Protein AF-A0A2P4XWZ7-F1 (afdb_monomer_lite)

Secondary structure (DSSP, 8-state):
----------TTT-HHHHHTB--GGGEEEEEEEEE-SSEEEEEEEETTTEEEEEEEE-GGG--HHHHHHHHHHHHHHTT---TTBPPEEEEE-SSGGG-EEEEE--TT-BHHHHHHSTTS-SS--HHHHHHHHHHHHHHHHHHTSSSPEE-S---TTSEEE-TT--EEE---TT-EE--TT---------TTS--TTGGGT-TT-HHHHHHHHHHHHTTTT--

pLDDT: mean 76.78, std 21.21, range [31.22, 97.94]

Radius of gyration: 18.47 Å; chains: 1; bounding box: 47×42×51 Å

Sequence (223 aa):
MKETDNSYVSVWEDPQLIALRLNANEIEDVRKIGGGAFADVWLVKYRGTQLFASKRLRKMQETQQNTHRFVEEIKMASKFDHPNIVMLVGAAWTIESELQALSEYMVGGDLREFLIYPHTPRTWTDRKLQIATDVIEALVYLHSFNPSVVHRDLKSRNILLSKEMQAKMTDFGVSRIMSEENTMTQGVGTSRWEAPEVLAGKEDYNQAADIFSFGVVRSIRSR

Structure (mmCIF, N/CA/C/O backbone):
data_AF-A0A2P4XWZ7-F1
#
_entry.id   AF-A0A2P4XWZ7-F1
#
loop_
_atom_site.group_PDB
_atom_site.id
_atom_site.type_symbol
_atom_site.label_atom_id
_atom_site.label_alt_id
_atom_site.label_comp_id
_atom_site.label_asym_id
_atom_site.label_entity_id
_atom_site.label_seq_id
_atom_site.pdbx_PDB_ins_code
_atom_site.Cartn_x
_atom_site.Cartn_y
_atom_site.Cartn_z
_atom_site.occupancy
_atom_site.B_iso_or_equiv
_atom_site.auth_seq_id
_atom_site.auth_comp_id
_atom_site.auth_asym_id
_atom_site.auth_atom_id
_atom_site.pdbx_PDB_model_num
ATOM 1 N N . MET A 1 1 ? 11.478 26.627 26.621 1.00 34.38 1 MET A N 1
ATOM 2 C CA . MET A 1 1 ? 11.105 25.208 26.446 1.00 34.38 1 MET A CA 1
ATOM 3 C C . MET A 1 1 ? 9.881 25.211 25.555 1.00 34.38 1 MET A C 1
ATOM 5 O O . MET A 1 1 ? 8.887 25.783 25.968 1.00 34.38 1 MET A O 1
ATOM 9 N N . LYS A 1 2 ? 9.986 24.748 24.305 1.00 34.28 2 LYS A N 1
ATOM 10 C CA . LYS A 1 2 ? 8.811 24.618 23.434 1.00 34.28 2 LYS A CA 1
ATOM 11 C C . LYS A 1 2 ? 8.155 23.283 23.772 1.00 34.28 2 LYS A C 1
ATOM 13 O O . LYS A 1 2 ? 8.799 22.246 23.630 1.00 34.28 2 LYS A O 1
ATOM 18 N N . GLU A 1 3 ? 6.933 23.345 24.287 1.00 36.41 3 GLU A N 1
ATOM 19 C CA . GLU A 1 3 ? 6.037 22.200 24.403 1.00 36.41 3 GLU A CA 1
ATOM 20 C C . GLU A 1 3 ? 5.886 21.588 23.011 1.00 36.41 3 GLU A C 1
ATOM 22 O O . GLU A 1 3 ? 5.502 22.261 22.055 1.00 36.41 3 GLU A O 1
ATOM 27 N N . THR A 1 4 ? 6.279 20.326 22.879 1.00 39.38 4 THR A N 1
ATOM 28 C CA . THR A 1 4 ? 5.850 19.520 21.743 1.00 39.38 4 THR A CA 1
ATOM 29 C C . THR A 1 4 ? 4.437 19.083 22.086 1.00 39.38 4 THR A C 1
ATOM 31 O O . THR A 1 4 ? 4.238 18.275 22.991 1.00 39.38 4 THR A O 1
ATOM 34 N N . ASP A 1 5 ? 3.458 19.695 21.427 1.00 41.25 5 ASP A N 1
ATOM 35 C CA . ASP A 1 5 ? 2.068 19.253 21.442 1.00 41.25 5 ASP A CA 1
ATOM 36 C C . ASP A 1 5 ? 2.012 17.872 20.777 1.00 41.25 5 ASP A C 1
ATOM 38 O O . ASP A 1 5 ? 1.866 17.727 19.568 1.00 41.25 5 ASP A O 1
ATOM 42 N N . ASN A 1 6 ? 2.285 16.845 21.577 1.00 45.53 6 ASN A N 1
ATOM 43 C CA . ASN A 1 6 ? 2.187 15.446 21.200 1.00 45.53 6 ASN A CA 1
ATOM 44 C C . ASN A 1 6 ? 0.862 14.902 21.744 1.00 45.53 6 ASN A C 1
ATOM 46 O O . ASN A 1 6 ? 0.832 13.911 22.479 1.00 45.53 6 ASN A O 1
ATOM 50 N N . SER A 1 7 ? -0.232 15.606 21.447 1.00 52.94 7 SER A N 1
ATOM 51 C CA . SER A 1 7 ? -1.582 15.138 21.726 1.00 52.94 7 SER A CA 1
ATOM 52 C C . SER A 1 7 ? -1.902 13.996 20.762 1.00 52.94 7 SER A C 1
ATOM 54 O O . SER A 1 7 ? -2.292 14.179 19.613 1.00 52.94 7 SER A O 1
ATOM 56 N N . TYR A 1 8 ? -1.670 12.769 21.226 1.00 58.44 8 TYR A N 1
ATOM 57 C CA . TYR A 1 8 ? -2.172 11.578 20.554 1.00 58.44 8 TYR A CA 1
ATOM 58 C C . TYR A 1 8 ? -3.697 11.680 20.462 1.00 58.44 8 TYR A C 1
ATOM 60 O O . TYR A 1 8 ? -4.388 11.536 21.469 1.00 58.44 8 TYR A O 1
ATOM 68 N N . VAL A 1 9 ? -4.206 11.937 19.259 1.00 67.31 9 VAL A N 1
ATOM 69 C CA . VAL A 1 9 ? -5.634 11.829 18.963 1.00 67.31 9 VAL A CA 1
ATOM 70 C C . VAL A 1 9 ? -5.941 10.349 18.776 1.00 67.31 9 VAL A C 1
ATOM 72 O O . VAL A 1 9 ? -5.323 9.677 17.946 1.00 67.31 9 VAL A O 1
ATOM 75 N N . SER A 1 10 ? -6.864 9.830 19.583 1.00 80.38 10 SER A N 1
ATOM 76 C CA . SER A 1 10 ? -7.339 8.453 19.462 1.00 80.38 10 SER A CA 1
ATOM 77 C C . SER A 1 10 ? -7.918 8.211 18.065 1.00 80.38 10 SER A C 1
ATOM 79 O O . SER A 1 10 ? -8.545 9.094 17.478 1.00 80.38 10 SER A O 1
ATOM 81 N N . VAL A 1 11 ? -7.787 6.987 17.539 1.00 79.81 11 VAL A N 1
ATOM 82 C CA . VAL A 1 11 ? -8.390 6.604 16.242 1.00 79.81 11 VAL A CA 1
ATOM 83 C C . VAL A 1 11 ? -9.911 6.811 16.217 1.00 79.81 11 VAL A C 1
ATOM 85 O O . VAL A 1 11 ? -10.506 6.931 15.150 1.00 79.81 11 VAL A O 1
ATOM 88 N N . TRP A 1 12 ? -10.543 6.854 17.394 1.00 82.50 12 TRP A N 1
ATOM 89 C CA . TRP A 1 12 ? -11.975 7.083 17.579 1.00 82.50 12 TRP A CA 1
ATOM 90 C C . TRP A 1 12 ? -12.388 8.551 17.504 1.00 82.50 12 TRP A C 1
ATOM 92 O O . TRP A 1 12 ? -13.574 8.832 17.350 1.00 82.50 12 TRP A O 1
ATOM 102 N N . GLU A 1 13 ? -11.432 9.468 17.622 1.00 86.69 13 GLU A N 1
ATOM 103 C CA . GLU A 1 13 ? -11.661 10.913 17.665 1.00 86.69 13 GLU A CA 1
ATOM 104 C C . GLU A 1 13 ? -11.142 11.618 16.408 1.00 86.69 13 GLU A C 1
ATOM 106 O O . GLU A 1 13 ? -11.405 12.801 16.216 1.00 86.69 13 GLU A O 1
ATOM 111 N N . ASP A 1 14 ? -10.442 10.896 15.529 1.00 88.38 14 ASP A N 1
ATOM 112 C CA . ASP A 1 14 ? -9.865 11.440 14.307 1.00 88.38 14 ASP A CA 1
ATOM 113 C C . ASP A 1 14 ? -10.908 11.567 13.175 1.00 88.38 14 ASP A C 1
ATOM 115 O O . ASP A 1 14 ? -11.316 10.554 12.595 1.00 88.38 14 ASP A O 1
ATOM 119 N N . PRO A 1 15 ? -11.335 12.786 12.787 1.00 89.56 15 PRO A N 1
ATOM 120 C CA . PRO A 1 15 ? -12.418 12.952 11.819 1.00 89.56 15 PRO A CA 1
ATOM 121 C C . PRO A 1 15 ? -12.066 12.443 10.417 1.00 89.56 15 PRO A C 1
ATOM 123 O O . PRO A 1 15 ? -12.948 11.968 9.700 1.00 89.56 15 PRO A O 1
ATOM 126 N N . GLN A 1 16 ? -10.788 12.526 10.021 1.00 89.38 16 GLN A N 1
ATOM 127 C CA . GLN A 1 16 ? -10.340 12.056 8.707 1.00 89.38 16 GLN A CA 1
ATOM 128 C C . GLN A 1 16 ? -10.377 10.532 8.655 1.00 89.38 16 GLN A C 1
ATOM 130 O O . GLN A 1 16 ? -10.857 9.960 7.680 1.00 89.38 16 GLN A O 1
ATOM 135 N N . LEU A 1 17 ? -9.929 9.870 9.724 1.00 90.69 17 LEU A N 1
ATOM 136 C CA . LEU A 1 17 ? -9.963 8.415 9.800 1.00 90.69 17 LEU A CA 1
ATOM 137 C C . LEU A 1 17 ? -11.400 7.881 9.895 1.00 90.69 17 LEU A C 1
ATOM 139 O O . LEU A 1 17 ? -11.735 6.900 9.232 1.00 90.69 17 LEU A O 1
ATOM 143 N N . ILE A 1 18 ? -12.272 8.548 10.661 1.00 92.94 18 ILE A N 1
ATOM 144 C CA . ILE A 1 18 ? -13.697 8.196 10.770 1.00 92.94 18 ILE A CA 1
ATOM 145 C C . ILE A 1 18 ? -14.397 8.294 9.410 1.00 92.94 18 ILE A C 1
ATOM 147 O O . ILE A 1 18 ? -15.197 7.419 9.078 1.00 92.94 18 ILE A O 1
ATOM 151 N N . ALA A 1 19 ? -14.080 9.309 8.601 1.00 94.00 19 ALA A N 1
ATOM 152 C CA . ALA A 1 19 ? -14.641 9.459 7.257 1.00 94.00 19 ALA A CA 1
ATOM 153 C C . ALA A 1 19 ? -14.262 8.303 6.309 1.00 94.00 19 ALA A C 1
ATOM 155 O O . ALA A 1 19 ? -14.998 8.015 5.368 1.00 94.00 19 ALA A O 1
ATOM 156 N N . LEU A 1 20 ? -13.148 7.614 6.577 1.00 95.06 20 LEU A N 1
ATOM 157 C CA . LEU A 1 20 ? -12.657 6.464 5.810 1.00 95.06 20 LEU A CA 1
ATOM 158 C C . LEU A 1 20 ? -13.143 5.114 6.364 1.00 95.06 20 LEU A C 1
ATOM 160 O O . LEU A 1 20 ? -12.714 4.062 5.880 1.00 95.06 20 LEU A O 1
ATOM 164 N N . ARG A 1 21 ? -13.983 5.113 7.408 1.00 95.81 21 ARG A N 1
ATOM 165 C CA . ARG A 1 21 ? -14.295 3.907 8.177 1.00 95.81 21 ARG A CA 1
ATOM 166 C C . ARG A 1 21 ? -15.153 2.911 7.395 1.00 95.81 21 ARG A C 1
ATOM 168 O O . ARG A 1 21 ? -16.285 3.192 7.010 1.00 95.81 21 ARG A O 1
ATOM 175 N N . LEU A 1 22 ? -14.637 1.694 7.266 1.00 96.12 22 LEU A N 1
ATOM 176 C CA . LEU A 1 22 ? -15.328 0.519 6.746 1.00 96.12 22 LEU A CA 1
ATOM 177 C C . LEU A 1 22 ? -15.821 -0.371 7.894 1.00 96.12 22 LEU A C 1
ATOM 179 O O . LEU A 1 22 ? -15.318 -0.315 9.021 1.00 96.12 22 LEU A O 1
ATOM 183 N N . ASN A 1 23 ? -16.807 -1.223 7.608 1.00 95.00 23 ASN A N 1
ATOM 184 C CA . ASN A 1 23 ? -17.319 -2.165 8.597 1.00 95.00 23 ASN A CA 1
ATOM 185 C C . ASN A 1 23 ? -16.344 -3.340 8.763 1.00 95.00 23 ASN A C 1
ATOM 187 O O . ASN A 1 23 ? -16.243 -4.196 7.885 1.00 95.00 23 ASN A O 1
ATOM 191 N N . ALA A 1 24 ? -15.651 -3.396 9.903 1.00 94.25 24 ALA A N 1
ATOM 192 C CA . ALA A 1 24 ? -14.674 -4.443 10.200 1.00 94.25 24 ALA A CA 1
ATOM 193 C C . ALA A 1 24 ? -15.278 -5.860 10.177 1.00 94.25 24 ALA A C 1
ATOM 195 O O . ALA A 1 24 ? -14.598 -6.801 9.783 1.00 94.25 24 ALA A O 1
ATOM 196 N N . ASN A 1 25 ? -16.563 -6.004 10.523 1.00 93.94 25 ASN A N 1
ATOM 197 C CA . ASN A 1 25 ? -17.251 -7.300 10.541 1.00 93.94 25 ASN A CA 1
ATOM 198 C C . ASN A 1 25 ? -17.553 -7.848 9.137 1.00 93.94 25 ASN A C 1
ATOM 200 O O . ASN A 1 25 ? -17.902 -9.015 9.002 1.00 93.94 25 ASN A O 1
ATOM 204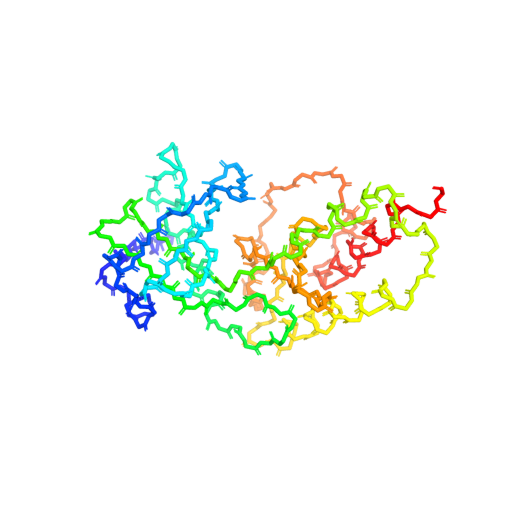 N N . GLU A 1 26 ? -17.449 -7.017 8.096 1.00 95.81 26 GLU A N 1
ATOM 205 C CA . GLU A 1 26 ? -17.640 -7.428 6.697 1.00 95.81 26 GLU A CA 1
ATOM 206 C C . GLU A 1 26 ? -16.317 -7.813 6.016 1.00 95.81 26 GLU A C 1
ATOM 208 O O . GLU A 1 26 ? -16.302 -8.025 4.801 1.00 95.81 26 GLU A O 1
ATOM 213 N N . ILE A 1 27 ? -15.211 -7.855 6.771 1.00 97.12 27 ILE A N 1
ATOM 214 C CA . ILE A 1 27 ? -13.871 -8.185 6.283 1.00 97.12 27 ILE A CA 1
ATOM 215 C C . ILE A 1 27 ? -13.521 -9.615 6.691 1.00 97.12 27 ILE A C 1
ATOM 217 O O . ILE A 1 27 ? -13.445 -9.942 7.872 1.00 97.12 27 ILE A O 1
ATOM 221 N N . GLU A 1 28 ? -13.238 -10.450 5.697 1.00 97.31 28 GLU A N 1
ATOM 222 C CA . GLU A 1 28 ? -12.841 -11.844 5.875 1.00 97.31 28 GLU A CA 1
ATOM 223 C C . GLU A 1 28 ? -11.406 -12.056 5.383 1.00 97.31 28 GLU A C 1
ATOM 225 O O . GLU A 1 28 ? -11.081 -11.768 4.227 1.00 97.31 28 GLU A O 1
ATOM 230 N N . ASP A 1 29 ? -10.535 -12.591 6.237 1.00 96.94 29 ASP A N 1
ATOM 231 C CA . ASP A 1 29 ? -9.154 -12.903 5.864 1.00 96.94 29 ASP A CA 1
ATOM 232 C C . ASP A 1 29 ? -9.093 -14.118 4.936 1.00 96.94 29 ASP A C 1
ATOM 234 O O . ASP A 1 29 ? -9.596 -15.193 5.257 1.00 96.94 29 ASP A O 1
ATOM 238 N N . VAL A 1 30 ? -8.423 -13.969 3.789 1.00 97.12 30 VAL A N 1
ATOM 239 C CA . VAL A 1 30 ? -8.230 -15.059 2.822 1.00 97.12 30 VAL A CA 1
ATOM 240 C C . VAL A 1 30 ? -6.856 -15.695 3.005 1.00 97.12 30 VAL A C 1
ATOM 242 O O . VAL A 1 30 ? -6.742 -16.899 3.225 1.00 97.12 30 VAL A O 1
ATOM 245 N N . ARG A 1 31 ? -5.787 -14.899 2.878 1.00 96.81 31 ARG A N 1
ATOM 246 C CA . ARG A 1 31 ? -4.398 -15.357 3.052 1.00 96.81 31 ARG A CA 1
ATOM 247 C C . ARG A 1 31 ? -3.442 -14.189 3.241 1.00 96.81 31 ARG A C 1
ATOM 249 O O . ARG A 1 31 ? -3.668 -13.107 2.710 1.00 96.81 31 ARG A O 1
ATOM 256 N N . LYS A 1 32 ? -2.306 -14.431 3.888 1.00 95.38 32 LYS A N 1
ATOM 257 C CA . LYS A 1 32 ? -1.201 -13.468 3.925 1.00 95.38 32 LYS A CA 1
ATOM 258 C C . LYS A 1 32 ? -0.549 -13.354 2.540 1.00 95.38 32 LYS A C 1
ATOM 260 O O . LYS A 1 32 ? -0.254 -14.372 1.913 1.00 95.38 32 LYS A O 1
ATOM 265 N N . ILE A 1 33 ? -0.334 -12.127 2.066 1.00 93.44 33 ILE A N 1
ATOM 266 C CA . ILE A 1 33 ? 0.284 -11.833 0.758 1.00 93.44 33 ILE A CA 1
ATOM 267 C C . ILE A 1 33 ? 1.610 -11.087 0.871 1.00 93.44 33 ILE A C 1
ATOM 269 O O . ILE A 1 33 ? 2.388 -11.089 -0.073 1.00 93.44 33 ILE A O 1
ATOM 273 N N . GLY A 1 34 ? 1.898 -10.491 2.027 1.00 87.69 34 GLY A N 1
ATOM 274 C CA . GLY A 1 34 ? 3.151 -9.790 2.254 1.00 87.69 34 GLY A CA 1
ATOM 275 C C . GLY A 1 34 ? 3.408 -9.523 3.728 1.00 87.69 34 GLY A C 1
ATOM 276 O O . GLY A 1 34 ? 2.561 -9.754 4.596 1.00 87.69 34 GLY A O 1
ATOM 277 N N . GLY A 1 35 ? 4.607 -9.040 4.024 1.00 84.06 35 GLY A N 1
ATOM 278 C CA . GLY A 1 35 ? 4.966 -8.600 5.363 1.00 84.06 35 GLY A CA 1
ATOM 279 C C . GLY A 1 35 ? 6.324 -7.919 5.385 1.00 84.06 35 GLY A C 1
ATOM 280 O O . GLY A 1 35 ? 7.278 -8.394 4.771 1.00 84.06 35 GLY A O 1
ATOM 281 N N . GLY A 1 36 ? 6.392 -6.805 6.103 1.00 76.50 36 GLY A N 1
ATOM 282 C CA . GLY A 1 36 ? 7.612 -6.059 6.375 1.00 76.50 36 GLY A CA 1
ATOM 283 C C . GLY A 1 36 ? 8.065 -6.222 7.824 1.00 76.50 36 GLY A C 1
ATOM 284 O O . GLY A 1 36 ? 7.614 -7.109 8.550 1.00 76.50 36 GLY A O 1
ATOM 285 N N . ALA A 1 37 ? 8.957 -5.333 8.259 1.00 76.50 37 ALA A N 1
ATOM 286 C CA . ALA A 1 37 ? 9.398 -5.281 9.652 1.00 76.50 37 ALA A CA 1
ATOM 287 C C . ALA A 1 37 ? 8.261 -4.865 10.607 1.00 76.50 37 ALA A C 1
ATOM 289 O O . ALA A 1 37 ? 8.170 -5.386 11.717 1.00 76.50 37 ALA A O 1
ATOM 290 N N . PHE A 1 38 ? 7.380 -3.966 10.152 1.00 80.50 38 PHE A N 1
ATOM 291 C CA . PHE A 1 38 ? 6.363 -3.321 10.989 1.00 80.50 38 PHE A CA 1
ATOM 292 C C . PHE A 1 38 ? 4.948 -3.866 10.791 1.00 80.50 38 PHE A C 1
ATOM 294 O O . PHE A 1 38 ? 4.183 -3.958 11.750 1.00 80.50 38 PHE A O 1
ATOM 301 N N . ALA A 1 39 ? 4.611 -4.254 9.562 1.00 88.25 39 ALA A N 1
ATOM 302 C CA . ALA A 1 39 ? 3.250 -4.590 9.171 1.00 88.25 39 ALA A CA 1
ATOM 303 C C . ALA A 1 39 ? 3.184 -5.901 8.386 1.00 88.25 39 ALA A C 1
ATOM 305 O O . ALA A 1 39 ? 4.136 -6.288 7.704 1.00 88.25 39 ALA A O 1
ATOM 306 N N . ASP A 1 40 ? 2.036 -6.559 8.467 1.00 92.62 40 ASP A N 1
ATOM 307 C CA . ASP A 1 40 ? 1.653 -7.665 7.602 1.00 92.62 40 ASP A CA 1
ATOM 308 C C . ASP A 1 40 ? 0.564 -7.218 6.631 1.00 92.62 40 ASP A C 1
ATOM 310 O O . ASP A 1 40 ? -0.262 -6.367 6.957 1.00 92.62 40 ASP A O 1
ATOM 314 N N . VAL A 1 41 ? 0.571 -7.803 5.434 1.00 94.75 41 VAL A N 1
ATOM 315 C CA . VAL A 1 41 ? -0.429 -7.530 4.402 1.00 94.75 41 VAL A CA 1
ATOM 316 C C . VAL A 1 41 ? -1.185 -8.814 4.096 1.00 94.75 41 VAL A C 1
ATOM 318 O O . VAL A 1 41 ? -0.588 -9.837 3.741 1.00 94.75 41 VAL A O 1
ATOM 321 N N . TRP A 1 42 ? -2.503 -8.752 4.233 1.00 97.00 42 TRP A N 1
ATOM 322 C CA . TRP A 1 42 ? -3.428 -9.852 3.998 1.00 97.00 42 TRP A CA 1
ATOM 323 C C . TRP A 1 42 ? -4.293 -9.564 2.781 1.00 97.00 42 TRP A C 1
ATOM 325 O O . TRP A 1 42 ? -4.773 -8.453 2.601 1.00 97.00 42 TRP A O 1
ATOM 335 N N . LEU A 1 43 ? -4.508 -10.572 1.945 1.00 97.62 43 LEU A N 1
ATOM 336 C CA . LEU A 1 43 ? -5.621 -10.563 1.011 1.00 97.62 43 LEU A CA 1
ATOM 337 C C . LEU A 1 43 ? -6.891 -10.808 1.816 1.00 97.62 43 LEU A C 1
ATOM 339 O O . LEU A 1 43 ? -6.981 -11.815 2.526 1.00 97.62 43 LEU A O 1
ATOM 343 N N . VAL A 1 44 ? -7.852 -9.905 1.683 1.00 97.94 44 VAL A N 1
ATOM 344 C CA . VAL A 1 44 ? -9.132 -9.967 2.385 1.00 97.94 44 VAL A CA 1
ATOM 345 C C . VAL A 1 44 ? -10.286 -9.880 1.405 1.00 97.94 44 VAL A C 1
ATOM 347 O O . VAL A 1 44 ? -10.148 -9.323 0.314 1.00 97.94 44 VAL A O 1
ATOM 350 N N . LYS A 1 45 ? -11.429 -10.422 1.809 1.00 97.88 45 LYS A N 1
ATOM 351 C CA . LYS A 1 45 ? -12.701 -10.287 1.116 1.00 97.88 45 LYS A CA 1
ATOM 352 C C . LYS A 1 45 ? -13.577 -9.303 1.880 1.00 97.88 45 LYS A C 1
ATOM 354 O O . LYS A 1 45 ? -13.765 -9.465 3.078 1.00 97.88 45 LYS A O 1
ATOM 359 N N . TYR A 1 46 ? -14.117 -8.303 1.199 1.00 96.88 46 TYR A N 1
ATOM 360 C CA . TYR A 1 46 ? -15.064 -7.349 1.762 1.00 96.88 46 TYR A CA 1
ATOM 361 C C . TYR A 1 46 ? -16.459 -7.595 1.191 1.00 96.88 46 TYR A C 1
ATOM 363 O O . TYR A 1 46 ? -16.614 -7.801 -0.021 1.00 96.88 46 TYR A O 1
ATOM 371 N N . ARG A 1 47 ? -17.472 -7.613 2.068 1.00 95.06 47 ARG A N 1
ATOM 372 C CA . ARG A 1 47 ? -18.887 -7.848 1.706 1.00 95.06 47 ARG A CA 1
ATOM 373 C C . ARG A 1 47 ? -19.082 -9.095 0.838 1.00 95.06 47 ARG A C 1
ATOM 375 O O . ARG A 1 47 ? -19.825 -9.099 -0.144 1.00 95.06 47 ARG A O 1
ATOM 382 N N . GLY A 1 48 ? -18.332 -10.149 1.153 1.00 91.12 48 GLY A N 1
ATOM 383 C CA . GLY A 1 48 ? -18.452 -11.456 0.516 1.00 91.12 48 GLY A CA 1
ATOM 384 C C . GLY A 1 48 ? -17.995 -11.550 -0.946 1.00 91.12 48 GLY A C 1
ATOM 385 O O . GLY A 1 48 ? -18.048 -12.650 -1.497 1.00 91.12 48 GLY A O 1
ATOM 386 N N . THR A 1 49 ? -17.520 -10.478 -1.597 1.00 92.19 49 THR A N 1
ATOM 387 C CA . THR A 1 49 ? -17.181 -10.513 -3.040 1.00 92.19 49 THR A CA 1
ATOM 388 C C . THR A 1 49 ? -15.910 -9.760 -3.428 1.00 92.19 49 THR A C 1
ATOM 390 O O . THR A 1 49 ? -15.144 -10.279 -4.238 1.00 92.19 49 THR A O 1
ATOM 393 N N . GLN A 1 50 ? -15.654 -8.579 -2.866 1.00 94.69 50 GLN A N 1
ATOM 394 C CA . GLN A 1 50 ? -14.555 -7.715 -3.305 1.00 94.69 50 GLN A CA 1
ATOM 395 C C . GLN A 1 50 ? -13.242 -8.103 -2.632 1.00 94.69 50 GLN A C 1
ATOM 397 O O . GLN A 1 50 ? -13.219 -8.326 -1.427 1.00 94.69 50 GLN A O 1
ATOM 402 N N . LEU A 1 51 ? -12.151 -8.179 -3.395 1.00 97.19 51 LEU A N 1
ATOM 403 C CA . LEU A 1 51 ? -10.826 -8.489 -2.859 1.00 97.19 51 LEU A CA 1
ATOM 404 C C . LEU A 1 51 ? -10.007 -7.215 -2.649 1.00 97.19 51 LEU A C 1
ATOM 406 O O . LEU A 1 51 ? -9.846 -6.425 -3.577 1.00 97.19 51 LEU A O 1
ATOM 410 N N . PHE A 1 52 ? -9.438 -7.073 -1.454 1.00 97.75 52 PHE A N 1
ATOM 411 C CA . PHE A 1 52 ? -8.579 -5.952 -1.073 1.00 97.75 52 PHE A CA 1
ATOM 412 C C . PHE A 1 52 ? -7.293 -6.436 -0.406 1.00 97.75 52 PHE A C 1
ATOM 414 O O . PHE A 1 52 ? -7.212 -7.561 0.093 1.00 97.75 52 PHE A O 1
ATOM 421 N N . ALA A 1 53 ? -6.282 -5.573 -0.390 1.00 97.31 53 ALA A N 1
ATOM 422 C CA . ALA A 1 53 ? -5.101 -5.748 0.438 1.00 97.31 53 ALA A CA 1
ATOM 423 C C . ALA A 1 53 ? -5.317 -5.022 1.774 1.00 97.31 53 ALA A C 1
ATOM 425 O O . ALA A 1 53 ? -5.561 -3.822 1.803 1.00 97.31 53 ALA A O 1
ATOM 426 N N . SER A 1 54 ? -5.239 -5.753 2.883 1.00 97.12 54 SER A N 1
ATOM 427 C CA . SER A 1 54 ? -5.358 -5.237 4.246 1.00 97.12 54 SER A CA 1
ATOM 428 C C . SER A 1 54 ? -3.976 -5.174 4.891 1.00 97.12 54 SER A C 1
ATOM 430 O O . SER A 1 54 ? -3.388 -6.212 5.207 1.00 97.12 54 SER A O 1
ATOM 432 N N . LYS A 1 55 ? -3.437 -3.963 5.062 1.00 95.12 55 LYS A N 1
ATOM 433 C CA . LYS A 1 55 ? -2.190 -3.711 5.800 1.00 95.12 55 LYS A CA 1
ATOM 434 C C . LYS A 1 55 ? -2.524 -3.531 7.278 1.00 95.12 55 LYS A C 1
ATOM 436 O O . LYS A 1 55 ? -3.405 -2.746 7.619 1.00 95.12 55 LYS A O 1
ATOM 441 N N . ARG A 1 56 ? -1.822 -4.258 8.149 1.00 93.56 56 ARG A N 1
ATOM 442 C CA . ARG A 1 56 ? -2.032 -4.263 9.607 1.00 93.56 56 ARG A CA 1
ATOM 443 C C . ARG A 1 56 ? -0.697 -4.223 10.328 1.00 93.56 56 ARG A C 1
ATOM 445 O O . ARG A 1 56 ? 0.247 -4.881 9.885 1.00 93.56 56 ARG A O 1
ATOM 452 N N . LEU A 1 57 ? -0.607 -3.503 11.443 1.00 89.81 57 LEU A N 1
ATOM 453 C CA . LEU A 1 57 ? 0.576 -3.576 12.302 1.00 89.81 57 LEU A CA 1
ATOM 454 C C . LEU A 1 57 ? 0.723 -4.989 12.880 1.00 89.81 57 LEU A C 1
ATOM 456 O O . LEU A 1 57 ? -0.251 -5.704 13.107 1.00 89.81 57 LEU A O 1
ATOM 460 N N . ARG A 1 58 ? 1.964 -5.430 13.081 1.00 87.88 58 ARG A N 1
ATOM 461 C CA . ARG A 1 58 ? 2.229 -6.684 13.794 1.00 87.88 58 ARG A CA 1
ATOM 462 C C . ARG A 1 58 ? 2.006 -6.475 15.286 1.00 87.88 58 ARG A C 1
ATOM 464 O O . ARG A 1 58 ? 2.428 -5.448 15.800 1.00 87.88 58 ARG A O 1
ATOM 471 N N . LYS A 1 59 ? 1.544 -7.507 16.001 1.00 84.81 59 LYS A N 1
ATOM 472 C CA . LYS A 1 59 ? 1.358 -7.476 17.468 1.00 84.81 59 LYS A CA 1
ATOM 473 C C . LYS A 1 59 ? 2.535 -6.890 18.252 1.00 84.81 59 LYS A C 1
ATOM 475 O O . LYS A 1 59 ? 2.353 -6.076 19.142 1.00 84.81 59 LYS A O 1
ATOM 480 N N . MET A 1 60 ? 3.768 -7.251 17.892 1.00 82.31 60 MET A N 1
ATOM 481 C CA . MET A 1 60 ? 4.977 -6.734 18.561 1.00 82.31 60 MET A CA 1
ATOM 482 C C . MET A 1 60 ? 5.286 -5.256 18.259 1.00 82.31 60 MET A C 1
ATOM 484 O O . MET A 1 60 ? 6.210 -4.692 18.834 1.00 82.31 60 MET A O 1
ATOM 488 N N . GLN A 1 61 ? 4.566 -4.650 17.320 1.00 83.38 61 GLN A N 1
ATOM 489 C CA . GLN A 1 61 ? 4.756 -3.292 16.820 1.00 83.38 61 GLN A CA 1
ATOM 490 C C . GLN A 1 61 ? 3.550 -2.391 17.129 1.00 83.38 61 GLN A C 1
ATOM 492 O O . GLN A 1 61 ? 3.583 -1.230 16.737 1.00 83.38 61 GLN A O 1
ATOM 497 N N . GLU A 1 62 ? 2.532 -2.877 17.849 1.00 81.69 62 GLU A N 1
ATOM 498 C CA . GLU A 1 62 ? 1.339 -2.130 18.298 1.00 81.69 62 GLU A CA 1
ATOM 499 C C . GLU A 1 62 ? 1.671 -1.170 19.460 1.00 81.69 62 GLU A C 1
ATOM 501 O O . GLU A 1 62 ? 1.088 -1.213 20.541 1.00 81.69 62 GLU A O 1
ATOM 506 N N . THR A 1 63 ? 2.664 -0.305 19.263 1.00 84.25 63 THR A N 1
ATOM 507 C CA . THR A 1 63 ? 2.958 0.799 20.181 1.00 84.25 63 THR A CA 1
ATOM 508 C C . THR A 1 63 ? 2.166 2.032 19.766 1.00 84.25 63 THR A C 1
ATOM 510 O O . THR A 1 63 ? 1.922 2.244 18.579 1.00 84.25 63 THR A O 1
ATOM 513 N N . GLN A 1 64 ? 1.834 2.904 20.720 1.00 82.38 64 GLN A N 1
ATOM 514 C CA . GLN A 1 64 ? 1.125 4.162 20.449 1.00 82.38 64 GLN A CA 1
ATOM 515 C C . GLN A 1 64 ? 1.807 4.995 19.347 1.00 82.38 64 GLN A C 1
ATOM 517 O O . GLN A 1 64 ? 1.148 5.537 18.464 1.00 82.38 64 GLN A O 1
ATOM 522 N N . GLN A 1 65 ? 3.144 5.041 19.355 1.00 82.94 65 GLN A N 1
ATOM 523 C CA . GLN A 1 65 ? 3.930 5.754 18.349 1.00 82.94 65 GLN A CA 1
ATOM 524 C C . GLN A 1 65 ? 3.791 5.139 16.949 1.00 82.94 65 GLN A C 1
ATOM 526 O O . GLN A 1 65 ? 3.679 5.869 15.964 1.00 82.94 65 GLN A O 1
ATOM 531 N N . ASN A 1 66 ? 3.802 3.810 16.841 1.00 84.81 66 ASN A N 1
ATOM 532 C CA . ASN A 1 66 ? 3.650 3.125 15.560 1.00 84.81 66 ASN A CA 1
ATOM 533 C C . ASN A 1 66 ? 2.212 3.209 15.041 1.00 84.81 66 ASN A C 1
ATOM 535 O O . ASN A 1 66 ? 2.026 3.433 13.848 1.00 84.81 66 ASN A O 1
ATOM 539 N N . THR A 1 67 ? 1.212 3.096 15.919 1.00 86.69 67 THR A N 1
ATOM 540 C CA . THR A 1 67 ? -0.199 3.306 15.566 1.00 86.69 67 THR A CA 1
ATOM 541 C C . THR A 1 67 ? -0.411 4.716 15.036 1.00 86.69 67 THR A C 1
ATOM 543 O O . THR A 1 67 ? -0.980 4.877 13.963 1.00 86.69 67 THR A O 1
ATOM 546 N N . HIS A 1 68 ? 0.129 5.732 15.714 1.00 85.44 68 HIS A N 1
ATOM 547 C CA . HIS A 1 68 ? 0.044 7.114 15.245 1.00 85.44 68 HIS A CA 1
ATOM 548 C C . HIS A 1 68 ? 0.690 7.297 13.863 1.00 85.44 68 HIS A C 1
ATOM 550 O O . HIS A 1 68 ? 0.069 7.848 12.960 1.00 85.44 68 HIS A O 1
ATOM 556 N N . ARG A 1 69 ? 1.897 6.755 13.645 1.00 85.50 69 ARG A N 1
ATOM 557 C CA . ARG A 1 69 ? 2.539 6.772 12.316 1.00 85.50 69 ARG A CA 1
ATOM 558 C C . ARG A 1 69 ? 1.698 6.081 11.248 1.00 85.50 69 ARG A C 1
ATOM 560 O O . ARG A 1 69 ? 1.655 6.547 10.116 1.00 85.50 69 ARG A O 1
ATOM 567 N N . PHE A 1 70 ? 1.040 4.981 11.600 1.00 89.38 70 PHE A N 1
ATOM 568 C CA . PHE A 1 70 ? 0.191 4.250 10.670 1.00 89.38 70 PHE A CA 1
ATOM 569 C C . PHE A 1 70 ? -1.091 5.021 10.329 1.00 89.38 70 PHE A C 1
ATOM 571 O O . PHE A 1 70 ? -1.498 5.041 9.173 1.00 89.38 70 PHE A O 1
ATOM 578 N N . VAL A 1 71 ? -1.684 5.729 11.293 1.00 90.25 71 VAL A N 1
ATOM 579 C CA . VAL A 1 71 ? -2.806 6.649 11.045 1.00 90.25 71 VAL A CA 1
ATOM 580 C C . VAL A 1 71 ? -2.395 7.770 10.089 1.00 90.25 71 VAL A C 1
ATOM 582 O O . VAL A 1 71 ? -3.108 8.036 9.123 1.00 90.25 71 VAL A O 1
ATOM 585 N N . GLU A 1 72 ? -1.234 8.392 10.303 1.00 87.81 72 GLU A N 1
ATOM 586 C CA . GLU A 1 72 ? -0.719 9.427 9.397 1.00 87.81 72 GLU A CA 1
ATOM 587 C C . GLU A 1 72 ? -0.440 8.880 7.989 1.00 87.81 72 GLU A C 1
ATOM 589 O O . GLU A 1 72 ? -0.732 9.547 6.996 1.00 87.81 72 GLU A O 1
ATOM 594 N N . GLU A 1 73 ? 0.041 7.638 7.880 1.00 89.12 73 GLU A N 1
ATOM 595 C CA . GLU A 1 73 ? 0.188 6.956 6.591 1.00 89.12 73 GLU A CA 1
ATOM 596 C C . GLU A 1 73 ? -1.167 6.784 5.881 1.00 89.12 73 GLU A C 1
ATOM 598 O O . GLU A 1 73 ? -1.277 7.093 4.693 1.00 89.12 73 GLU A O 1
ATOM 603 N N . ILE A 1 74 ? -2.210 6.349 6.598 1.00 92.62 74 ILE A N 1
ATOM 604 C CA . ILE A 1 74 ? -3.567 6.190 6.051 1.00 92.62 74 ILE A CA 1
ATOM 605 C C . ILE A 1 74 ? -4.108 7.534 5.551 1.00 92.62 74 ILE A C 1
ATOM 607 O O . ILE A 1 74 ? -4.596 7.617 4.424 1.00 92.62 74 ILE A O 1
ATOM 611 N N . LYS A 1 75 ? -3.980 8.598 6.350 1.00 90.62 75 LYS A N 1
ATOM 612 C CA . LYS A 1 75 ? -4.413 9.952 5.967 1.00 90.62 75 LYS A CA 1
ATOM 613 C C . LYS A 1 75 ? -3.641 10.513 4.782 1.00 90.62 75 LYS A C 1
ATOM 615 O O . LYS A 1 75 ? -4.169 11.317 4.019 1.00 90.62 75 LYS A O 1
ATOM 620 N N . MET A 1 76 ? -2.365 10.161 4.648 1.00 88.06 76 MET A N 1
ATOM 621 C CA . MET A 1 76 ? -1.582 10.554 3.483 1.00 88.06 76 MET A CA 1
ATOM 622 C C . MET A 1 76 ? -2.100 9.833 2.241 1.00 88.06 76 MET A C 1
ATOM 624 O O . MET A 1 76 ? -2.421 10.477 1.246 1.00 88.06 76 MET A O 1
ATOM 628 N N . ALA A 1 77 ? -2.246 8.509 2.328 1.00 91.88 77 ALA A N 1
ATOM 629 C CA . ALA A 1 77 ? -2.724 7.684 1.227 1.00 91.88 77 ALA A CA 1
ATOM 630 C C . ALA A 1 77 ? -4.138 8.076 0.770 1.00 91.88 77 ALA A C 1
ATOM 632 O O . ALA A 1 77 ? -4.420 8.035 -0.423 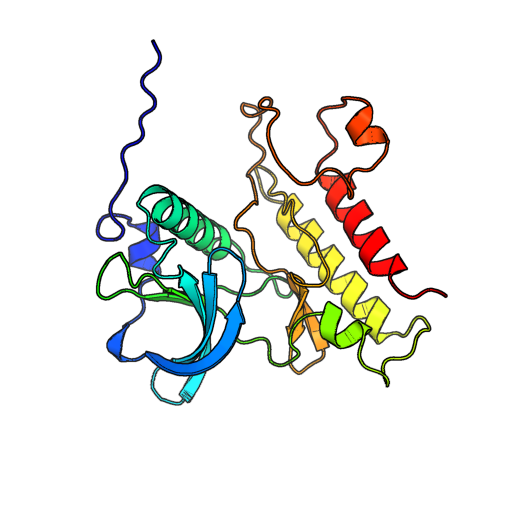1.00 91.88 77 ALA A O 1
ATOM 633 N N . SER A 1 78 ? -5.008 8.523 1.684 1.00 92.62 78 SER A N 1
ATOM 634 C CA . SER A 1 78 ? -6.367 8.965 1.348 1.00 92.62 78 SER A CA 1
ATOM 635 C C . SER A 1 78 ? -6.432 10.259 0.532 1.00 92.62 78 SER A C 1
ATOM 637 O O . SER A 1 78 ? -7.501 10.605 0.040 1.00 92.62 78 SER A O 1
ATOM 639 N N . LYS A 1 79 ? -5.329 11.011 0.424 1.00 91.06 79 LYS A N 1
ATOM 640 C CA . LYS A 1 79 ? -5.261 12.245 -0.379 1.00 91.06 79 LYS A CA 1
ATOM 641 C C . LYS A 1 79 ? -4.908 11.978 -1.838 1.00 91.06 79 LYS A C 1
ATOM 643 O O . LYS A 1 79 ? -5.011 12.893 -2.650 1.00 91.06 79 LYS A O 1
ATOM 648 N N . PHE A 1 80 ? -4.441 10.773 -2.156 1.00 92.75 80 PHE A N 1
ATOM 649 C CA . PHE A 1 80 ? -3.993 10.440 -3.497 1.00 92.75 80 PHE A CA 1
ATOM 650 C C . PHE A 1 80 ? -5.136 9.869 -4.325 1.00 92.75 80 PHE A C 1
ATOM 652 O O . PHE A 1 80 ? -5.794 8.910 -3.932 1.00 92.75 80 PHE A O 1
ATOM 659 N N . ASP A 1 81 ? -5.305 10.446 -5.505 1.00 94.06 81 ASP A N 1
ATOM 660 C CA . ASP A 1 81 ? -6.205 9.983 -6.551 1.00 94.06 81 ASP A CA 1
ATOM 661 C C . ASP A 1 81 ? -5.447 10.051 -7.881 1.00 94.06 81 ASP A C 1
ATOM 663 O O . ASP A 1 81 ? -5.344 11.103 -8.516 1.00 94.06 81 ASP A O 1
ATOM 667 N N . HIS A 1 82 ? -4.793 8.941 -8.232 1.00 95.50 82 HIS A N 1
ATOM 668 C CA . HIS A 1 82 ? -3.970 8.836 -9.431 1.00 95.50 82 HIS A CA 1
ATOM 669 C C . HIS A 1 82 ? -3.932 7.387 -9.942 1.00 95.50 82 HIS A C 1
ATOM 671 O O . HIS A 1 82 ? -3.740 6.470 -9.139 1.00 95.50 82 HIS A O 1
ATOM 677 N N . PRO A 1 83 ? -4.030 7.140 -11.264 1.00 95.31 83 PRO A N 1
ATOM 678 C CA . PRO A 1 83 ? -4.044 5.785 -11.826 1.00 95.31 83 PRO A CA 1
ATOM 679 C C . PRO A 1 83 ? -2.797 4.955 -11.488 1.00 95.31 83 PRO A C 1
ATOM 681 O O . PRO A 1 83 ? -2.898 3.737 -11.375 1.00 95.31 83 PRO A O 1
ATOM 684 N N . ASN A 1 84 ? -1.643 5.594 -11.286 1.00 95.69 84 ASN A N 1
ATOM 685 C CA . ASN A 1 84 ? -0.371 4.938 -10.952 1.00 95.69 84 ASN A CA 1
ATOM 686 C C . ASN A 1 84 ? 0.004 5.011 -9.460 1.00 95.69 84 ASN A C 1
ATOM 688 O O . ASN A 1 84 ? 1.163 4.814 -9.090 1.00 95.69 84 ASN A O 1
ATOM 692 N N . ILE A 1 85 ? -0.963 5.286 -8.585 1.00 95.50 85 ILE A N 1
ATOM 693 C CA . ILE A 1 85 ? -0.814 5.162 -7.131 1.00 95.50 85 ILE A CA 1
ATOM 694 C C . ILE A 1 85 ? -1.846 4.158 -6.634 1.00 95.50 85 ILE A C 1
ATOM 696 O O . ILE A 1 85 ? -2.986 4.154 -7.088 1.00 95.50 85 ILE A O 1
ATOM 700 N N . VAL A 1 86 ? -1.430 3.270 -5.731 1.00 96.31 86 VAL A N 1
ATOM 701 C CA . VAL A 1 86 ? -2.331 2.284 -5.132 1.00 96.31 86 VAL A CA 1
ATOM 702 C C . VAL A 1 86 ? -3.402 3.014 -4.329 1.00 96.31 86 VAL A C 1
ATOM 704 O O . VAL A 1 86 ? -3.105 3.704 -3.355 1.00 96.31 86 VAL A O 1
ATOM 707 N N . MET A 1 87 ? -4.652 2.838 -4.742 1.00 95.94 87 MET A N 1
ATOM 708 C CA . MET A 1 87 ? -5.808 3.489 -4.149 1.00 95.94 87 MET A CA 1
ATOM 709 C C . MET A 1 87 ? -6.100 2.916 -2.761 1.00 95.94 87 MET A C 1
ATOM 711 O O . MET A 1 87 ? -6.315 1.708 -2.595 1.00 95.94 87 MET A O 1
ATOM 715 N N . LEU A 1 88 ? -6.163 3.802 -1.768 1.00 96.75 88 LEU A N 1
ATOM 716 C CA . LEU A 1 88 ? -6.735 3.489 -0.466 1.00 96.75 88 LEU A CA 1
ATOM 717 C C . LEU A 1 88 ? -8.264 3.452 -0.590 1.00 96.75 88 LEU A C 1
ATOM 719 O O . LEU A 1 88 ? -8.888 4.411 -1.028 1.00 96.75 88 LEU A O 1
ATOM 723 N N . VAL A 1 89 ? -8.864 2.343 -0.172 1.00 96.69 89 VAL A N 1
ATOM 724 C CA . VAL A 1 89 ? -10.319 2.145 -0.149 1.00 96.69 89 VAL A CA 1
ATOM 725 C C . VAL A 1 89 ? -10.911 2.641 1.167 1.00 96.69 89 VAL A C 1
ATOM 727 O O . VAL A 1 89 ? -12.006 3.194 1.187 1.00 96.69 89 VAL A O 1
ATOM 730 N N . GLY A 1 90 ? -10.197 2.440 2.274 1.00 96.56 90 GLY A N 1
ATOM 731 C CA . GLY A 1 90 ? -10.611 2.918 3.587 1.00 96.56 90 GLY A CA 1
ATOM 732 C C . GLY A 1 90 ? -9.811 2.284 4.716 1.00 96.56 90 GLY A C 1
ATOM 733 O O . GLY A 1 90 ? -8.795 1.625 4.491 1.00 96.56 90 GLY A O 1
ATOM 734 N N . ALA A 1 91 ? -10.288 2.463 5.942 1.00 97.06 91 ALA A N 1
ATOM 735 C CA . ALA A 1 91 ? -9.706 1.868 7.138 1.00 97.06 91 ALA A CA 1
ATOM 736 C C . ALA A 1 91 ? -10.783 1.170 7.971 1.00 97.06 91 ALA A C 1
ATOM 738 O O . ALA A 1 91 ? -11.943 1.570 7.965 1.00 97.06 91 ALA A O 1
ATOM 739 N N . ALA A 1 92 ? -10.420 0.121 8.699 1.00 96.38 92 ALA A N 1
ATOM 740 C CA . ALA A 1 92 ? -11.334 -0.576 9.598 1.00 96.38 92 ALA A CA 1
ATOM 741 C C . ALA A 1 92 ? -10.642 -0.892 10.923 1.00 96.38 92 ALA A C 1
ATOM 743 O O . ALA A 1 92 ? -9.426 -1.055 10.969 1.00 96.38 92 ALA A O 1
ATOM 744 N N . TRP A 1 93 ? -11.415 -0.946 12.003 1.00 94.56 93 TRP A N 1
ATOM 745 C CA . TRP A 1 93 ? -10.941 -1.335 13.328 1.00 94.56 93 TRP A CA 1
ATOM 746 C C . TRP A 1 93 ? -12.131 -1.681 14.230 1.00 94.56 93 TRP A C 1
ATOM 748 O O . TRP A 1 93 ? -13.198 -1.058 14.143 1.00 94.56 93 TRP A O 1
ATOM 758 N N . THR A 1 94 ? -11.933 -2.666 15.106 1.00 90.44 94 THR A N 1
ATOM 759 C CA . THR A 1 94 ? -12.842 -2.970 16.228 1.00 90.44 94 THR A CA 1
ATOM 760 C C . THR A 1 94 ? -12.284 -2.400 17.529 1.00 90.44 94 THR A C 1
ATOM 762 O O . THR A 1 94 ? -13.021 -1.848 18.341 1.00 90.44 94 THR A O 1
ATOM 765 N N . ILE A 1 95 ? -10.962 -2.477 17.685 1.00 87.75 95 ILE A N 1
ATOM 766 C CA . ILE A 1 95 ? -10.150 -1.868 18.744 1.00 87.75 95 ILE A CA 1
ATOM 767 C C . ILE A 1 95 ? -8.925 -1.201 18.102 1.00 87.75 95 ILE A C 1
ATOM 769 O O . ILE A 1 95 ? -8.560 -1.560 16.984 1.00 87.75 95 ILE A O 1
ATOM 773 N N . GLU A 1 96 ? -8.279 -0.243 18.779 1.00 82.06 96 GLU A N 1
ATOM 774 C CA . GLU A 1 96 ? -7.173 0.533 18.176 1.00 82.06 96 GLU A CA 1
ATOM 775 C C . GLU A 1 96 ? -6.018 -0.350 17.679 1.00 82.06 96 GLU A C 1
ATOM 777 O O . GLU A 1 96 ? -5.434 -0.085 16.631 1.00 82.06 96 GLU A O 1
ATOM 782 N N . SER A 1 97 ? -5.718 -1.434 18.400 1.00 82.50 97 SER A N 1
ATOM 783 C CA . SER A 1 97 ? -4.676 -2.399 18.034 1.00 82.50 97 SER A CA 1
ATOM 784 C C . SER A 1 97 ? -5.011 -3.223 16.785 1.00 82.50 97 SER A C 1
ATOM 786 O O . SER A 1 97 ? -4.124 -3.820 16.190 1.00 82.50 97 SER A O 1
ATOM 788 N N . GLU A 1 98 ? -6.276 -3.246 16.358 1.00 88.12 98 GLU A N 1
ATOM 789 C CA . GLU A 1 98 ? -6.745 -3.953 15.159 1.00 88.12 98 GLU A CA 1
ATOM 790 C C . GLU A 1 98 ? -6.932 -3.019 13.954 1.00 88.12 98 GLU A C 1
ATOM 792 O O . GLU A 1 98 ? -7.613 -3.376 12.987 1.00 88.12 98 GLU A O 1
ATOM 797 N N . LEU A 1 99 ? -6.341 -1.819 13.997 1.00 93.19 99 LEU A N 1
ATOM 798 C CA . LEU A 1 99 ? -6.371 -0.890 12.874 1.00 93.19 99 LEU A CA 1
ATOM 799 C C . LEU A 1 99 ? -5.794 -1.538 11.612 1.00 93.19 99 LEU A C 1
ATOM 801 O O . LEU A 1 99 ? -4.663 -2.032 11.585 1.00 93.19 99 LEU A O 1
ATOM 805 N N . GLN A 1 100 ? -6.585 -1.494 10.546 1.00 95.25 100 GLN A N 1
ATOM 806 C CA . GLN A 1 100 ? -6.222 -2.010 9.239 1.00 95.25 100 GLN A CA 1
ATOM 807 C C . GLN A 1 100 ? -6.548 -1.002 8.139 1.00 95.25 100 GLN A C 1
ATOM 809 O O . GLN A 1 100 ? -7.629 -0.414 8.124 1.00 95.25 100 GLN A O 1
ATOM 814 N N . ALA A 1 101 ? -5.616 -0.835 7.205 1.00 96.38 101 ALA A N 1
ATOM 815 C CA . ALA A 1 101 ? -5.788 -0.028 6.002 1.00 96.38 101 ALA A CA 1
ATOM 816 C C . ALA A 1 101 ? -6.121 -0.948 4.827 1.00 96.38 101 ALA A C 1
ATOM 818 O O . ALA A 1 101 ? -5.379 -1.897 4.567 1.00 96.38 101 ALA A O 1
ATOM 819 N N . LEU A 1 102 ? -7.229 -0.683 4.137 1.00 97.44 102 LEU A N 1
ATOM 820 C CA . LEU A 1 102 ? -7.674 -1.449 2.981 1.00 97.44 102 LEU A CA 1
ATOM 821 C C . LEU A 1 102 ? -7.338 -0.675 1.714 1.00 97.44 102 LEU A C 1
ATOM 823 O O . LEU A 1 102 ? -7.791 0.454 1.537 1.00 97.44 102 LEU A O 1
ATOM 827 N N . SER A 1 103 ? -6.583 -1.299 0.822 1.00 97.06 103 SER A N 1
ATOM 828 C CA . SER A 1 103 ? -6.266 -0.777 -0.503 1.00 97.06 103 SER A CA 1
ATOM 829 C C . SER A 1 103 ? -6.682 -1.750 -1.601 1.00 97.06 103 SER A C 1
ATOM 831 O O . SER A 1 103 ? -6.989 -2.922 -1.350 1.00 97.06 103 SER A O 1
ATOM 833 N N . GLU A 1 104 ? -6.717 -1.261 -2.839 1.00 96.50 104 GLU A N 1
ATOM 834 C CA . GLU A 1 104 ? -6.949 -2.122 -3.996 1.00 96.50 104 GLU A CA 1
ATOM 835 C C . GLU A 1 104 ? -5.943 -3.286 -4.042 1.00 96.50 104 GLU A C 1
ATOM 837 O O . GLU A 1 104 ? -4.755 -3.144 -3.736 1.00 96.50 104 GLU A O 1
ATOM 842 N N . TYR A 1 105 ? -6.426 -4.475 -4.407 1.00 96.44 105 TYR A N 1
ATOM 843 C CA . TYR A 1 105 ? -5.565 -5.646 -4.495 1.00 96.44 105 TYR A CA 1
ATOM 844 C C . TYR A 1 105 ? -4.824 -5.701 -5.836 1.00 96.44 105 TYR A C 1
ATOM 846 O O . TYR A 1 105 ? -5.420 -5.889 -6.897 1.00 96.44 105 TYR A O 1
ATOM 854 N N . MET A 1 106 ? -3.496 -5.632 -5.766 1.00 96.06 106 MET A N 1
ATOM 855 C CA . MET A 1 106 ? -2.604 -5.703 -6.922 1.00 96.06 106 MET A CA 1
ATOM 856 C C . MET A 1 106 ? -2.176 -7.153 -7.190 1.00 96.06 106 MET A C 1
ATOM 858 O O . MET A 1 106 ? -1.214 -7.662 -6.611 1.00 96.06 106 MET A O 1
ATOM 862 N N . VAL A 1 107 ? -2.922 -7.847 -8.056 1.00 93.62 107 VAL A N 1
ATOM 863 C CA . VAL A 1 107 ? -2.747 -9.294 -8.306 1.00 93.62 107 VAL A CA 1
ATOM 864 C C . VAL A 1 107 ? -1.382 -9.669 -8.894 1.00 93.62 107 VAL A C 1
ATOM 866 O O . VAL A 1 107 ? -0.926 -10.793 -8.693 1.00 93.62 107 VAL A O 1
ATOM 869 N N . GLY A 1 108 ? -0.727 -8.746 -9.604 1.00 90.75 108 GLY A N 1
ATOM 870 C CA . GLY A 1 108 ? 0.573 -8.963 -10.237 1.00 90.75 108 GLY A CA 1
ATOM 871 C C . GLY A 1 108 ? 1.752 -8.968 -9.261 1.00 90.75 108 GLY A C 1
ATOM 872 O O . GLY A 1 108 ? 2.872 -9.248 -9.684 1.00 90.75 108 GLY A O 1
ATOM 873 N N . GLY A 1 109 ? 1.512 -8.691 -7.974 1.00 91.81 109 GLY A N 1
ATOM 874 C CA . GLY A 1 109 ? 2.557 -8.650 -6.955 1.00 91.81 109 GLY A CA 1
ATOM 875 C C . GLY A 1 109 ? 3.480 -7.443 -7.113 1.00 91.81 109 GLY A C 1
ATOM 876 O O . GLY A 1 109 ? 3.101 -6.434 -7.712 1.00 91.81 109 GLY A O 1
ATOM 877 N N . ASP A 1 110 ? 4.681 -7.540 -6.543 1.00 90.94 110 ASP A N 1
ATOM 878 C CA . ASP A 1 110 ? 5.673 -6.468 -6.601 1.00 90.94 110 ASP A CA 1
ATOM 879 C C . ASP A 1 110 ? 6.592 -6.568 -7.835 1.00 90.94 110 ASP A C 1
ATOM 881 O O . ASP A 1 110 ? 6.846 -7.641 -8.394 1.00 90.94 110 ASP A O 1
ATOM 885 N N . LEU A 1 111 ? 7.112 -5.424 -8.284 1.00 88.56 111 LEU A N 1
ATOM 886 C CA . LEU A 1 111 ? 7.956 -5.336 -9.474 1.00 88.56 111 LEU A CA 1
ATOM 887 C C . LEU A 1 111 ? 9.259 -6.137 -9.319 1.00 88.56 111 LEU A C 1
ATOM 889 O O . LEU A 1 111 ? 9.811 -6.613 -10.313 1.00 88.56 111 LEU A O 1
ATOM 893 N N . ARG A 1 112 ? 9.774 -6.320 -8.098 1.00 86.94 112 ARG A N 1
ATOM 894 C CA . ARG A 1 112 ? 10.975 -7.137 -7.872 1.00 86.94 112 ARG A CA 1
ATOM 895 C C . ARG A 1 112 ? 10.702 -8.585 -8.258 1.00 86.94 112 ARG A C 1
ATOM 897 O O . ARG A 1 112 ? 11.536 -9.165 -8.948 1.00 86.94 112 ARG A O 1
ATOM 904 N N . GLU A 1 113 ? 9.572 -9.150 -7.835 1.00 86.19 113 GLU A N 1
ATOM 905 C CA . GLU A 1 113 ? 9.160 -10.512 -8.196 1.00 86.19 113 GLU A CA 1
ATOM 906 C C . GLU A 1 113 ? 9.011 -10.668 -9.712 1.00 86.19 113 GLU A C 1
ATOM 908 O O . GLU A 1 113 ? 9.545 -11.617 -10.293 1.00 86.19 113 GLU A O 1
ATOM 913 N N . PHE A 1 114 ? 8.406 -9.682 -10.376 1.00 85.81 114 PHE A N 1
ATOM 914 C CA . PHE A 1 114 ? 8.308 -9.661 -11.835 1.00 85.81 114 PHE A CA 1
ATOM 915 C C . PHE A 1 114 ? 9.683 -9.649 -12.531 1.00 85.81 114 PHE A C 1
ATOM 917 O O . PHE A 1 114 ? 9.903 -10.378 -13.501 1.00 85.81 114 PHE A O 1
ATOM 924 N N . LEU A 1 115 ? 10.636 -8.852 -12.037 1.00 80.69 115 LEU A N 1
ATOM 925 C CA . LEU A 1 115 ? 11.969 -8.709 -12.638 1.00 80.69 115 LEU A CA 1
ATOM 926 C C . LEU A 1 115 ? 12.889 -9.919 -12.412 1.00 80.69 115 LEU A C 1
ATOM 928 O O . LEU A 1 115 ? 13.806 -10.144 -13.207 1.00 80.69 115 LEU A O 1
ATOM 932 N N . ILE A 1 116 ? 12.683 -10.689 -11.339 1.00 81.62 116 ILE A N 1
ATOM 933 C CA . ILE A 1 116 ? 13.462 -11.911 -11.071 1.00 81.62 116 ILE A CA 1
ATOM 934 C C . ILE A 1 116 ? 12.862 -13.157 -11.726 1.00 81.62 116 ILE A C 1
ATOM 936 O O . ILE A 1 116 ? 13.538 -14.187 -11.773 1.00 81.62 116 ILE A O 1
ATOM 940 N N . TYR A 1 117 ? 11.627 -13.075 -12.226 1.00 80.19 117 TYR A N 1
ATOM 941 C CA . TYR A 1 117 ? 10.946 -14.204 -12.842 1.00 80.19 117 TYR A CA 1
ATOM 942 C C . TYR A 1 117 ? 11.734 -14.721 -14.067 1.00 80.19 117 TYR A C 1
ATOM 944 O O . TYR A 1 117 ? 12.092 -13.922 -14.938 1.00 80.19 117 TYR A O 1
ATOM 952 N N . PRO A 1 118 ? 12.018 -16.038 -14.177 1.00 74.06 118 PRO A N 1
ATOM 953 C CA . PRO A 1 118 ? 12.938 -16.578 -15.187 1.00 74.06 118 PRO A CA 1
ATOM 954 C C . PRO A 1 118 ? 12.560 -16.270 -16.639 1.00 74.06 118 PRO A C 1
ATOM 956 O O . PRO A 1 118 ? 13.437 -16.158 -17.492 1.00 74.06 118 PRO A O 1
ATOM 959 N N . HIS A 1 119 ? 11.262 -16.132 -16.914 1.00 78.25 119 HIS A N 1
ATOM 960 C CA . HIS A 1 119 ? 10.740 -15.877 -18.255 1.00 78.25 119 HIS A CA 1
ATOM 961 C C . HIS A 1 119 ? 10.630 -14.389 -18.602 1.00 78.25 119 HIS A C 1
ATOM 963 O O . HIS A 1 119 ? 10.283 -14.059 -19.735 1.00 78.25 119 HIS A O 1
ATOM 969 N N . THR A 1 120 ? 10.929 -13.481 -17.669 1.00 73.44 120 THR A N 1
ATOM 970 C CA . THR A 1 120 ? 10.928 -12.047 -17.958 1.00 73.44 120 THR A CA 1
ATOM 971 C C . THR A 1 120 ? 12.140 -11.715 -18.834 1.00 73.44 120 THR A C 1
ATOM 973 O O . THR A 1 120 ? 13.279 -11.941 -18.407 1.00 73.44 120 THR A O 1
ATOM 976 N N . PRO A 1 121 ? 11.944 -11.170 -20.054 1.00 72.75 121 PRO A N 1
ATOM 977 C CA . PRO A 1 121 ? 13.052 -10.822 -20.932 1.00 72.75 121 PRO A CA 1
ATOM 978 C C . PRO A 1 121 ? 14.021 -9.881 -20.226 1.00 72.75 121 PRO A C 1
ATOM 980 O O . PRO A 1 121 ? 13.610 -8.936 -19.552 1.00 72.75 121 PRO A O 1
ATOM 983 N N . ARG A 1 122 ? 15.325 -10.119 -20.379 1.00 70.69 122 ARG A N 1
ATOM 984 C CA . ARG A 1 122 ? 16.347 -9.240 -19.789 1.00 70.69 122 ARG A CA 1
ATOM 985 C C . ARG A 1 122 ? 16.464 -7.916 -20.540 1.00 70.69 122 ARG A C 1
ATOM 987 O O . ARG A 1 122 ? 16.748 -6.894 -19.926 1.00 70.69 122 ARG A O 1
ATOM 994 N N . THR A 1 123 ? 16.147 -7.916 -21.830 1.00 75.62 123 THR A N 1
ATOM 995 C CA . THR A 1 123 ? 16.123 -6.724 -22.681 1.00 75.62 123 THR A CA 1
ATOM 996 C C . THR A 1 123 ? 15.029 -5.736 -22.273 1.00 75.62 123 THR A C 1
ATOM 998 O O . THR A 1 123 ? 14.113 -6.058 -21.505 1.00 75.62 123 THR A O 1
ATOM 1001 N N . TRP A 1 124 ? 15.146 -4.506 -22.773 1.00 72.94 124 TRP A N 1
ATOM 1002 C CA . TRP A 1 124 ? 14.056 -3.540 -22.731 1.00 72.94 124 TRP A CA 1
ATOM 1003 C C . TRP A 1 124 ? 12.921 -4.021 -23.625 1.00 72.94 124 TRP A C 1
ATOM 1005 O O . TRP A 1 124 ? 13.141 -4.393 -24.774 1.00 72.94 124 TRP A O 1
ATOM 1015 N N . THR A 1 125 ? 11.723 -4.042 -23.060 1.00 82.75 125 THR A N 1
ATOM 1016 C CA . THR A 1 125 ? 10.484 -4.370 -23.759 1.00 82.75 125 THR A CA 1
ATOM 1017 C C . THR A 1 125 ? 9.524 -3.207 -23.594 1.00 82.75 125 THR A C 1
ATOM 1019 O O . THR A 1 125 ? 9.629 -2.465 -22.613 1.00 82.75 125 THR A O 1
ATOM 1022 N N . ASP A 1 126 ? 8.544 -3.098 -24.487 1.00 83.62 126 ASP A N 1
ATOM 1023 C CA . ASP A 1 126 ? 7.485 -2.086 -24.390 1.00 83.62 126 ASP A CA 1
ATOM 1024 C C . ASP A 1 126 ? 6.799 -2.126 -23.022 1.00 83.62 126 ASP A C 1
ATOM 1026 O O . ASP A 1 126 ? 6.487 -1.097 -22.439 1.00 83.62 126 ASP A O 1
ATOM 1030 N N . ARG A 1 127 ? 6.679 -3.319 -22.429 1.00 84.31 127 ARG A N 1
ATOM 1031 C CA . ARG A 1 127 ? 6.132 -3.492 -21.081 1.00 84.31 127 ARG A CA 1
ATOM 1032 C C . ARG A 1 127 ? 6.992 -2.852 -19.990 1.00 84.31 127 ARG A C 1
ATOM 1034 O O . ARG A 1 127 ? 6.453 -2.235 -19.082 1.00 84.31 127 ARG A O 1
ATOM 1041 N N . LYS A 1 128 ? 8.320 -2.993 -20.049 1.00 82.50 128 LYS A N 1
ATOM 1042 C CA . LYS A 1 128 ? 9.213 -2.326 -19.084 1.00 82.50 128 LYS A CA 1
ATOM 1043 C C . LYS A 1 128 ? 9.214 -0.813 -19.273 1.00 82.50 128 LYS A C 1
ATOM 1045 O O . LYS A 1 128 ? 9.348 -0.096 -18.289 1.00 82.50 128 LYS A O 1
ATOM 1050 N N . LEU A 1 129 ? 9.080 -0.350 -20.516 1.00 84.75 129 LEU A N 1
ATOM 1051 C CA . LEU A 1 129 ? 8.928 1.070 -20.821 1.00 84.75 129 LEU A CA 1
ATOM 1052 C C . LEU A 1 129 ? 7.596 1.607 -20.289 1.00 84.75 129 LEU A C 1
ATOM 1054 O O . LEU A 1 129 ? 7.594 2.665 -19.680 1.00 84.75 129 LEU A O 1
ATOM 1058 N N . GLN A 1 130 ? 6.501 0.855 -20.406 1.00 89.38 130 GLN A N 1
ATOM 1059 C CA . GLN A 1 130 ? 5.219 1.248 -19.820 1.00 89.38 130 GLN A CA 1
ATOM 1060 C C . GLN A 1 130 ? 5.294 1.336 -18.292 1.00 89.38 130 GLN A C 1
ATOM 1062 O O . GLN A 1 130 ? 4.932 2.358 -17.730 1.00 89.38 130 GLN A O 1
ATOM 1067 N N . ILE A 1 131 ? 5.851 0.319 -17.622 1.00 88.81 131 ILE A N 1
ATOM 1068 C CA . ILE A 1 131 ? 6.060 0.338 -16.161 1.00 88.81 131 ILE A CA 1
ATOM 1069 C C . ILE A 1 131 ? 6.907 1.550 -15.743 1.00 88.81 131 ILE A C 1
ATOM 1071 O O . ILE A 1 131 ? 6.664 2.160 -14.707 1.00 88.81 131 ILE A O 1
ATOM 1075 N N . ALA A 1 132 ? 7.920 1.889 -16.539 1.00 86.44 132 ALA A N 1
ATOM 1076 C CA . ALA A 1 132 ? 8.741 3.070 -16.325 1.00 86.44 132 ALA A CA 1
ATOM 1077 C C . ALA A 1 132 ? 7.924 4.366 -16.413 1.00 86.44 132 ALA A C 1
ATOM 1079 O O . ALA A 1 132 ? 8.020 5.199 -15.514 1.00 86.44 132 ALA A O 1
ATOM 1080 N N . THR A 1 133 ? 7.120 4.514 -17.465 1.00 89.50 133 THR A N 1
ATOM 1081 C CA . THR A 1 133 ? 6.224 5.659 -17.662 1.00 89.50 133 THR A CA 1
ATOM 1082 C C . THR A 1 133 ? 5.235 5.791 -16.508 1.00 89.50 133 THR A C 1
ATOM 1084 O O . THR A 1 133 ? 5.165 6.853 -15.903 1.00 89.50 133 THR A O 1
ATOM 1087 N N . ASP A 1 134 ? 4.575 4.698 -16.128 1.00 92.75 134 ASP A N 1
ATOM 1088 C CA . ASP A 1 134 ? 3.619 4.638 -15.020 1.00 92.75 134 ASP A CA 1
ATOM 1089 C C . ASP A 1 134 ? 4.226 5.163 -13.702 1.00 92.75 134 ASP A C 1
ATOM 1091 O O . ASP A 1 134 ? 3.620 5.958 -12.984 1.00 92.75 134 ASP A O 1
ATOM 1095 N N . VAL A 1 135 ? 5.458 4.747 -13.379 1.00 89.25 135 VAL A N 1
ATOM 1096 C CA . VAL A 1 135 ? 6.167 5.208 -12.172 1.00 89.25 135 VAL A CA 1
ATOM 1097 C C . VAL A 1 135 ? 6.514 6.695 -12.265 1.00 89.25 135 VAL A C 1
ATOM 1099 O O . VAL A 1 135 ? 6.384 7.416 -11.277 1.00 89.25 135 VAL A O 1
ATOM 1102 N N . ILE A 1 136 ? 6.939 7.172 -13.437 1.00 87.38 136 ILE A N 1
ATOM 1103 C CA . ILE A 1 136 ? 7.252 8.590 -13.655 1.00 87.38 136 ILE A CA 1
ATOM 1104 C C . ILE A 1 136 ? 5.993 9.448 -13.500 1.00 87.38 136 ILE A C 1
ATOM 1106 O O . ILE A 1 136 ? 6.048 10.469 -12.819 1.00 87.38 136 ILE A O 1
ATOM 1110 N N . GLU A 1 137 ? 4.862 9.032 -14.070 1.00 91.00 137 GLU A N 1
ATOM 1111 C CA . GLU A 1 137 ? 3.581 9.738 -13.940 1.00 91.00 137 GLU A CA 1
ATOM 1112 C C . GLU A 1 137 ? 3.153 9.841 -12.471 1.00 91.00 137 GLU A C 1
ATOM 1114 O O . GLU A 1 137 ? 2.801 10.921 -11.996 1.00 91.00 137 GLU A O 1
ATOM 1119 N N . ALA A 1 138 ? 3.295 8.751 -11.713 1.00 91.38 138 ALA A N 1
ATOM 1120 C CA . ALA A 1 138 ? 3.017 8.747 -10.282 1.00 91.38 138 ALA A CA 1
ATOM 1121 C C . ALA A 1 138 ? 3.919 9.721 -9.495 1.00 91.38 138 ALA A C 1
ATOM 1123 O O . ALA A 1 138 ? 3.445 10.417 -8.598 1.00 91.38 138 ALA A O 1
ATOM 1124 N N . LEU A 1 139 ? 5.212 9.798 -9.829 1.00 86.75 139 LEU A N 1
ATOM 1125 C CA . LEU A 1 139 ? 6.151 10.730 -9.190 1.00 86.75 139 LEU A CA 1
ATOM 1126 C C . LEU A 1 139 ? 5.835 12.189 -9.529 1.00 86.75 139 LEU A C 1
ATOM 1128 O O . LEU A 1 139 ? 5.847 13.040 -8.642 1.00 86.75 139 LEU A O 1
ATOM 1132 N N . VAL A 1 140 ? 5.522 12.479 -10.795 1.00 88.25 140 VAL A N 1
ATOM 1133 C CA . VAL A 1 140 ? 5.109 13.821 -11.230 1.00 88.25 140 VAL A CA 1
ATOM 1134 C C . VAL A 1 140 ? 3.866 14.265 -10.464 1.00 88.25 140 VAL A C 1
ATOM 1136 O O . VAL A 1 140 ? 3.824 15.392 -9.973 1.00 88.25 140 VAL A O 1
ATOM 1139 N N . TYR A 1 141 ? 2.892 13.369 -10.296 1.00 91.12 141 TYR A N 1
ATOM 1140 C CA . TYR A 1 141 ? 1.699 13.644 -9.507 1.00 91.12 141 TYR A CA 1
ATOM 1141 C C . TYR A 1 141 ? 2.035 13.987 -8.049 1.00 91.12 141 TYR A C 1
ATOM 1143 O O . TYR A 1 141 ? 1.608 15.032 -7.564 1.00 91.12 141 TYR A O 1
ATOM 1151 N N . LEU A 1 142 ? 2.855 13.184 -7.361 1.00 87.31 142 LEU A N 1
ATOM 1152 C CA . LEU A 1 142 ? 3.250 13.456 -5.969 1.00 87.31 142 LEU A CA 1
ATOM 1153 C C . LEU A 1 142 ? 3.983 14.794 -5.806 1.00 87.31 142 LEU A C 1
ATOM 1155 O O . LEU A 1 142 ? 3.715 15.550 -4.869 1.00 87.31 142 LEU A O 1
ATOM 1159 N N . HIS A 1 143 ? 4.873 15.114 -6.744 1.00 85.31 143 HIS A N 1
ATOM 1160 C CA . HIS A 1 143 ? 5.620 16.370 -6.738 1.00 85.31 143 HIS A CA 1
ATOM 1161 C C . HIS A 1 143 ? 4.755 17.587 -7.094 1.00 85.31 143 HIS A C 1
ATOM 1163 O O . HIS A 1 143 ? 5.162 18.713 -6.820 1.00 85.31 143 HIS A O 1
ATOM 1169 N N . SER A 1 144 ? 3.567 17.382 -7.673 1.00 86.88 144 SER A N 1
ATOM 1170 C CA . SER A 1 144 ? 2.633 18.469 -7.991 1.00 86.88 144 SER A CA 1
ATOM 1171 C C . SER A 1 144 ? 1.826 18.971 -6.787 1.00 86.88 144 SER A C 1
ATOM 1173 O O . SER A 1 144 ? 1.194 20.025 -6.875 1.00 86.88 144 SER A O 1
ATOM 1175 N N . PHE A 1 145 ? 1.841 18.252 -5.657 1.00 84.06 145 PHE A N 1
ATOM 1176 C CA . PHE A 1 145 ? 1.186 18.704 -4.429 1.00 84.06 145 PHE A CA 1
ATOM 1177 C C . PHE A 1 145 ? 1.840 19.977 -3.890 1.00 84.06 145 PHE A C 1
ATOM 1179 O O . PHE A 1 145 ? 3.044 20.184 -4.027 1.00 84.06 145 PHE A O 1
ATOM 1186 N N . ASN A 1 146 ? 1.047 20.808 -3.212 1.00 77.88 146 ASN A N 1
ATOM 1187 C CA . ASN A 1 146 ? 1.552 21.954 -2.470 1.00 77.88 146 ASN A CA 1
ATOM 1188 C C . ASN A 1 146 ? 1.169 21.817 -0.985 1.00 77.88 146 ASN A C 1
ATOM 1190 O O . ASN A 1 146 ? -0.005 22.001 -0.652 1.00 77.88 146 ASN A O 1
ATOM 1194 N N . PRO A 1 147 ? 2.118 21.480 -0.095 1.00 79.94 147 PRO A N 1
ATOM 1195 C CA . PRO A 1 147 ? 3.552 21.320 -0.356 1.00 79.94 147 PRO A CA 1
ATOM 1196 C C . PRO A 1 147 ? 3.892 19.974 -1.025 1.00 79.94 147 PRO A C 1
ATOM 1198 O O . PRO A 1 147 ? 3.164 18.996 -0.851 1.00 79.94 147 PRO A O 1
ATOM 1201 N N . SER A 1 148 ? 5.006 19.922 -1.766 1.00 76.56 148 SER A N 1
ATOM 1202 C CA . SER A 1 148 ? 5.421 18.738 -2.542 1.00 76.56 148 SER A CA 1
ATOM 1203 C C . SER A 1 148 ? 5.573 17.508 -1.648 1.00 76.56 148 SER A C 1
ATOM 1205 O O . SER A 1 148 ? 6.202 17.569 -0.585 1.00 76.56 148 SER A O 1
ATOM 1207 N N . VAL A 1 149 ? 5.044 16.367 -2.095 1.00 80.44 149 VAL A N 1
ATOM 1208 C CA . VAL A 1 149 ? 5.169 15.086 -1.391 1.00 80.44 149 VAL A CA 1
ATOM 1209 C C . VAL A 1 149 ? 6.317 14.291 -1.998 1.00 80.44 149 VAL A C 1
ATOM 1211 O O . VAL A 1 149 ? 6.324 14.035 -3.194 1.00 80.44 149 VAL A O 1
ATOM 1214 N N . VAL A 1 150 ? 7.274 13.865 -1.172 1.00 75.81 150 VAL A N 1
ATOM 1215 C CA . VAL A 1 150 ? 8.385 12.997 -1.607 1.00 75.81 150 VAL A CA 1
ATOM 1216 C C . VAL A 1 150 ? 8.195 11.599 -1.037 1.00 75.81 150 VAL A C 1
ATOM 1218 O O . VAL A 1 150 ? 7.957 11.463 0.168 1.00 75.81 150 VAL A O 1
ATOM 1221 N N . HIS A 1 151 ? 8.367 10.561 -1.865 1.00 78.94 151 HIS A N 1
ATOM 1222 C CA . HIS A 1 151 ? 8.165 9.177 -1.435 1.00 78.94 151 HIS A CA 1
ATOM 1223 C C . HIS A 1 151 ? 9.234 8.709 -0.434 1.00 78.94 151 HIS A C 1
ATOM 1225 O O . HIS A 1 151 ? 8.876 8.142 0.601 1.00 78.94 151 HIS A O 1
ATOM 1231 N N . ARG A 1 152 ? 10.525 8.948 -0.728 1.00 72.19 152 ARG A N 1
ATOM 1232 C CA . ARG A 1 152 ? 11.716 8.627 0.105 1.00 72.19 152 ARG A CA 1
ATOM 1233 C C . ARG A 1 152 ? 12.071 7.147 0.303 1.00 72.19 152 ARG A C 1
ATOM 1235 O O . ARG A 1 152 ? 13.087 6.852 0.923 1.00 72.19 152 ARG A O 1
ATOM 1242 N N . ASP A 1 153 ? 11.273 6.220 -0.213 1.00 74.12 153 ASP A N 1
ATOM 1243 C CA . ASP A 1 153 ? 11.540 4.774 -0.151 1.00 74.12 153 ASP A CA 1
ATOM 1244 C C . ASP A 1 153 ? 11.127 4.106 -1.470 1.00 74.12 153 ASP A C 1
ATOM 1246 O O . ASP A 1 153 ? 10.503 3.044 -1.498 1.00 74.12 153 ASP A O 1
ATOM 1250 N N . LEU A 1 154 ? 11.435 4.762 -2.594 1.00 79.44 154 LEU A N 1
ATOM 1251 C CA . LEU A 1 154 ? 11.126 4.220 -3.908 1.00 79.44 154 LEU A CA 1
ATOM 1252 C C . LEU A 1 154 ? 12.044 3.029 -4.209 1.00 79.44 154 LEU A C 1
ATOM 1254 O O . LEU A 1 154 ? 13.243 3.164 -4.449 1.00 79.44 154 LEU A O 1
ATOM 1258 N N . LYS A 1 155 ? 11.463 1.832 -4.228 1.00 82.88 155 LYS A N 1
ATOM 1259 C CA . LYS A 1 155 ? 12.148 0.575 -4.552 1.00 82.88 155 LYS A CA 1
ATOM 1260 C C . LYS A 1 155 ? 11.217 -0.345 -5.324 1.00 82.88 155 LYS A C 1
ATOM 1262 O O . LYS A 1 155 ? 10.002 -0.233 -5.223 1.00 82.88 155 LYS A O 1
ATOM 1267 N N . SER A 1 156 ? 11.770 -1.336 -6.021 1.00 81.81 156 SER A N 1
ATOM 1268 C CA . SER A 1 156 ? 10.976 -2.301 -6.801 1.00 81.81 156 SER A CA 1
ATOM 1269 C C . SER A 1 156 ? 9.970 -3.115 -5.977 1.00 81.81 156 SER A C 1
ATOM 1271 O O . SER A 1 156 ? 9.039 -3.669 -6.541 1.00 81.81 156 SER A O 1
ATOM 1273 N N . ARG A 1 157 ? 10.111 -3.175 -4.648 1.00 85.88 157 ARG A N 1
ATOM 1274 C CA . ARG A 1 157 ? 9.104 -3.782 -3.758 1.00 85.88 157 ARG A CA 1
ATOM 1275 C C . ARG A 1 157 ? 7.890 -2.889 -3.486 1.00 85.88 157 ARG A C 1
ATOM 1277 O O . ARG A 1 157 ? 6.845 -3.405 -3.118 1.00 85.88 157 ARG A O 1
ATOM 1284 N N . ASN A 1 158 ? 8.043 -1.581 -3.666 1.00 89.62 158 ASN A N 1
ATOM 1285 C CA . ASN A 1 158 ? 7.010 -0.570 -3.434 1.00 89.62 158 ASN A CA 1
ATOM 1286 C C . ASN A 1 158 ? 6.320 -0.156 -4.747 1.00 89.62 158 ASN A C 1
ATOM 1288 O O . ASN A 1 158 ? 5.564 0.808 -4.788 1.00 89.62 158 ASN A O 1
ATOM 1292 N N . ILE A 1 159 ? 6.578 -0.894 -5.830 1.00 91.94 159 ILE A N 1
ATOM 1293 C CA . ILE A 1 159 ? 5.882 -0.772 -7.108 1.00 91.94 159 ILE A CA 1
ATOM 1294 C C . ILE A 1 159 ? 5.116 -2.075 -7.302 1.00 91.94 159 ILE A C 1
ATOM 1296 O O . ILE A 1 159 ? 5.732 -3.135 -7.411 1.00 91.94 159 ILE A O 1
ATOM 1300 N N . LEU A 1 160 ? 3.791 -1.998 -7.313 1.00 94.50 160 LEU A N 1
ATOM 1301 C CA . LEU A 1 160 ? 2.902 -3.140 -7.486 1.00 94.50 160 LEU A CA 1
ATOM 1302 C C . LEU A 1 160 ? 2.313 -3.160 -8.894 1.00 94.50 160 LEU A C 1
ATOM 1304 O O . LEU A 1 160 ? 2.1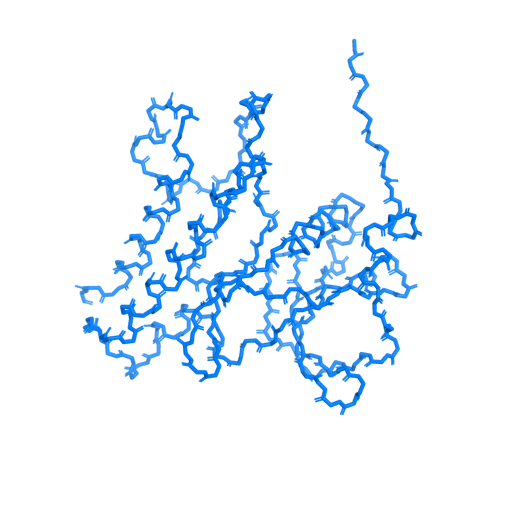68 -2.117 -9.529 1.00 94.50 160 LEU A O 1
ATOM 1308 N N . LEU A 1 161 ? 1.963 -4.349 -9.377 1.00 94.44 161 LEU A N 1
ATOM 1309 C CA . LEU A 1 161 ? 1.461 -4.553 -10.733 1.00 94.44 161 LEU A CA 1
ATOM 1310 C C . LEU A 1 161 ? -0.004 -4.999 -10.725 1.00 94.44 161 LEU A C 1
ATOM 1312 O O . LEU A 1 161 ? -0.400 -5.895 -9.971 1.00 94.44 161 LEU A O 1
ATOM 1316 N N . SER A 1 162 ? -0.822 -4.365 -11.566 1.00 93.75 162 SER A N 1
ATOM 1317 C CA . SER A 1 162 ? -2.215 -4.763 -11.778 1.00 93.75 162 SER A CA 1
ATOM 1318 C C . SER A 1 162 ? -2.301 -6.037 -12.627 1.00 93.75 162 SER A C 1
ATOM 1320 O O . SER A 1 162 ? -1.295 -6.551 -13.127 1.00 93.75 162 SER A O 1
ATOM 1322 N N . LYS A 1 163 ? -3.518 -6.554 -12.828 1.00 90.44 163 LYS A N 1
ATOM 1323 C CA . LYS A 1 163 ? -3.761 -7.694 -13.727 1.00 90.44 163 LYS A CA 1
ATOM 1324 C C . LYS A 1 163 ? -3.370 -7.362 -15.172 1.00 90.44 163 LYS A C 1
ATOM 1326 O O . LYS A 1 163 ? -2.865 -8.217 -15.895 1.00 90.44 163 LYS A O 1
ATOM 1331 N N . GLU A 1 164 ? -3.569 -6.111 -15.564 1.00 90.75 164 GLU A N 1
ATOM 1332 C CA . GLU A 1 164 ? -3.261 -5.549 -16.876 1.00 90.75 164 GLU A CA 1
ATOM 1333 C C . GLU A 1 164 ? -1.793 -5.100 -16.995 1.00 90.75 164 GLU A C 1
ATOM 1335 O O . GLU A 1 164 ? -1.409 -4.535 -18.016 1.00 90.75 164 GLU A O 1
ATOM 1340 N N . MET A 1 165 ? -0.952 -5.391 -15.991 1.00 87.94 165 MET A N 1
ATOM 1341 C CA . MET A 1 165 ? 0.466 -5.011 -15.925 1.00 87.94 165 MET A CA 1
ATOM 1342 C C . MET A 1 165 ? 0.720 -3.500 -15.842 1.00 87.94 165 MET A C 1
ATOM 1344 O O . MET A 1 165 ? 1.803 -3.048 -16.211 1.00 87.94 165 MET A O 1
ATOM 1348 N N . GLN A 1 166 ? -0.244 -2.735 -15.328 1.00 93.75 166 GLN A N 1
ATOM 1349 C CA . GLN A 1 166 ? -0.033 -1.330 -14.983 1.00 93.75 166 GLN A CA 1
ATOM 1350 C C . GLN A 1 166 ? 0.689 -1.242 -13.642 1.00 93.75 166 GLN A C 1
ATOM 1352 O O . GLN A 1 166 ? 0.334 -1.956 -12.696 1.00 93.75 166 GLN A O 1
ATOM 1357 N N . ALA A 1 167 ? 1.697 -0.381 -13.559 1.00 94.12 167 ALA A N 1
ATOM 1358 C CA . ALA A 1 167 ? 2.446 -0.167 -12.335 1.00 94.12 167 ALA A CA 1
ATOM 1359 C C . ALA A 1 167 ? 1.799 0.913 -11.468 1.00 94.12 167 ALA A C 1
ATOM 1361 O O . ALA A 1 167 ? 1.417 1.983 -11.948 1.00 94.12 167 ALA A O 1
ATOM 1362 N N . LYS A 1 168 ? 1.711 0.624 -10.169 1.00 95.94 168 LYS A N 1
ATOM 1363 C CA . LYS A 1 168 ? 1.257 1.572 -9.155 1.00 95.94 168 LYS A CA 1
ATOM 1364 C C . LYS A 1 168 ? 2.219 1.624 -7.976 1.00 95.94 168 LYS A C 1
ATOM 1366 O O . LYS A 1 168 ? 2.677 0.584 -7.503 1.00 95.94 168 LYS A O 1
ATOM 1371 N N . MET A 1 169 ? 2.512 2.824 -7.488 1.00 92.88 169 MET A N 1
ATOM 1372 C CA . MET A 1 169 ? 3.352 3.019 -6.302 1.00 92.88 169 MET A CA 1
ATOM 1373 C C . MET A 1 169 ? 2.550 2.832 -5.009 1.00 92.88 169 MET A C 1
ATOM 1375 O O . MET A 1 169 ? 1.363 3.157 -4.955 1.00 92.88 169 MET A O 1
ATOM 1379 N N . THR A 1 170 ? 3.203 2.315 -3.968 1.00 90.38 170 THR A N 1
ATOM 1380 C CA . THR A 1 170 ? 2.622 2.049 -2.643 1.00 90.38 170 THR A CA 1
ATOM 1381 C C . THR A 1 170 ? 3.626 2.352 -1.525 1.00 90.38 170 THR A C 1
ATOM 1383 O O . THR A 1 170 ? 4.813 2.488 -1.784 1.00 90.38 170 THR A O 1
ATOM 1386 N N . ASP A 1 171 ? 3.161 2.311 -0.272 1.00 81.25 171 ASP A N 1
ATOM 1387 C CA . ASP A 1 171 ? 3.974 2.377 0.957 1.00 81.25 171 ASP A CA 1
ATOM 1388 C C . ASP A 1 171 ? 4.598 3.760 1.213 1.00 81.25 171 ASP A C 1
ATOM 1390 O O . ASP A 1 171 ? 5.813 3.956 1.225 1.00 81.25 171 ASP A O 1
ATOM 1394 N N . PHE A 1 172 ? 3.720 4.729 1.482 1.00 74.12 172 PHE A N 1
ATOM 1395 C CA . PHE A 1 172 ? 4.065 6.122 1.784 1.00 74.12 172 PHE A CA 1
ATOM 1396 C C . PHE A 1 172 ? 4.413 6.363 3.264 1.00 74.12 172 PHE A C 1
ATOM 1398 O O . PHE A 1 172 ? 4.449 7.502 3.723 1.00 74.12 172 PHE A O 1
ATOM 1405 N N . GLY A 1 173 ? 4.690 5.307 4.039 1.00 59.44 173 GLY A N 1
ATOM 1406 C CA . GLY A 1 173 ? 4.916 5.389 5.490 1.00 59.44 173 GLY A CA 1
ATOM 1407 C C . GLY A 1 173 ? 6.146 6.202 5.920 1.00 59.44 173 GLY A C 1
ATOM 1408 O O . GLY A 1 173 ? 6.278 6.551 7.092 1.00 59.44 173 GLY A O 1
ATOM 1409 N N . VAL A 1 174 ? 7.049 6.525 4.987 1.00 57.62 174 VAL A N 1
ATOM 1410 C CA . VAL A 1 174 ? 8.217 7.404 5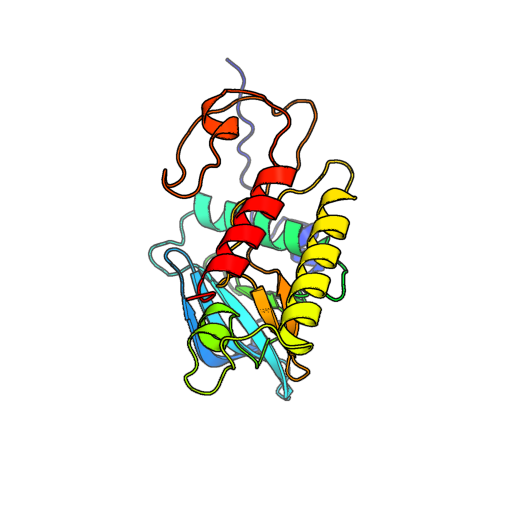.212 1.00 57.62 174 VAL A CA 1
ATOM 1411 C C . VAL A 1 174 ? 8.114 8.715 4.426 1.00 57.62 174 VAL A C 1
ATOM 1413 O O . VAL A 1 174 ? 9.026 9.548 4.475 1.00 57.62 174 VAL A O 1
ATOM 1416 N N . SER A 1 175 ? 7.021 8.912 3.690 1.00 56.88 175 SER A N 1
ATOM 1417 C CA . SER A 1 175 ? 6.829 10.093 2.863 1.00 56.88 175 SER A CA 1
ATOM 1418 C C . SER A 1 175 ? 6.659 11.330 3.737 1.00 56.88 175 SER A C 1
ATOM 1420 O O . SER A 1 175 ? 6.017 11.296 4.787 1.00 56.88 175 SER A O 1
ATOM 1422 N N . ARG A 1 176 ? 7.271 12.440 3.319 1.00 59.81 176 ARG A N 1
ATOM 1423 C CA . ARG A 1 176 ? 7.136 13.727 4.012 1.00 59.81 176 ARG A CA 1
ATOM 1424 C C . ARG A 1 176 ? 6.643 14.789 3.049 1.00 59.81 176 ARG A C 1
ATOM 1426 O O . ARG A 1 176 ? 7.121 14.878 1.919 1.00 59.81 176 ARG A O 1
ATOM 1433 N N . ILE A 1 177 ? 5.735 15.613 3.556 1.00 56.50 177 ILE A N 1
ATOM 1434 C CA . ILE A 1 177 ? 5.351 16.882 2.950 1.00 56.50 177 ILE A CA 1
ATOM 1435 C C . ILE A 1 177 ? 6.528 17.845 3.145 1.00 56.50 177 ILE A C 1
ATOM 1437 O O . ILE A 1 177 ? 6.953 18.086 4.277 1.00 56.50 177 ILE A O 1
ATOM 1441 N N . MET A 1 178 ? 7.087 18.362 2.053 1.00 45.50 178 MET A N 1
ATOM 1442 C CA . MET A 1 178 ? 8.137 19.379 2.103 1.00 45.50 178 MET A CA 1
ATOM 1443 C C . MET A 1 178 ? 7.513 20.753 2.349 1.00 45.50 178 MET A C 1
ATOM 1445 O O . MET A 1 178 ? 7.202 21.462 1.402 1.00 45.50 178 MET A O 1
ATOM 1449 N N . SER A 1 179 ? 7.295 21.129 3.610 1.00 35.50 179 SER A N 1
ATOM 1450 C CA . SER A 1 179 ? 6.967 22.514 3.973 1.00 35.50 179 SER A CA 1
ATOM 1451 C C . SER A 1 179 ? 8.241 23.364 4.064 1.00 35.50 179 SER A C 1
ATOM 1453 O O . SER A 1 179 ? 9.272 22.863 4.517 1.00 35.50 179 SER A O 1
ATOM 1455 N N . GLU A 1 180 ? 8.159 24.650 3.702 1.00 40.25 180 GLU A N 1
ATOM 1456 C CA . GLU A 1 180 ? 9.274 25.623 3.764 1.00 40.25 180 GLU A CA 1
ATOM 1457 C C . GLU A 1 180 ? 9.917 25.737 5.164 1.00 40.25 180 GLU A C 1
ATOM 1459 O O . GLU A 1 180 ? 11.065 26.147 5.286 1.00 40.25 180 GLU A O 1
ATOM 1464 N N . GLU A 1 181 ? 9.222 25.303 6.222 1.00 36.88 181 GLU A N 1
ATOM 1465 C CA . GLU A 1 181 ? 9.701 25.345 7.612 1.00 36.88 181 GLU A CA 1
ATOM 1466 C C . GLU A 1 181 ? 10.418 24.067 8.107 1.00 36.88 181 GLU A C 1
ATOM 1468 O O . GLU A 1 181 ? 10.901 24.050 9.235 1.00 36.88 181 GLU A O 1
ATOM 1473 N N . ASN A 1 182 ? 10.501 22.993 7.305 1.00 37.12 182 ASN A N 1
ATOM 1474 C CA . ASN A 1 182 ? 11.084 21.700 7.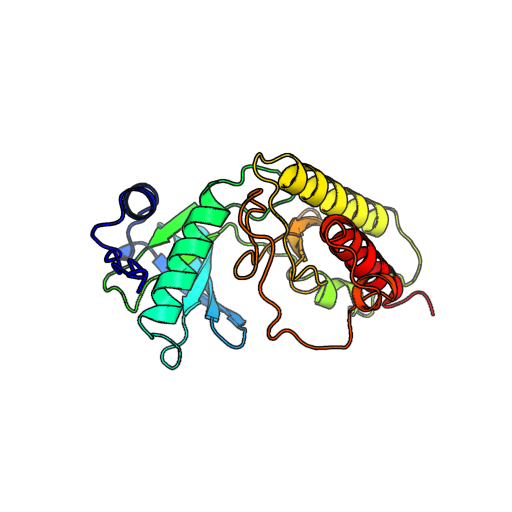719 1.00 37.12 182 ASN A CA 1
ATOM 1475 C C . ASN A 1 182 ? 12.361 21.316 6.949 1.00 37.12 182 ASN A C 1
ATOM 1477 O O . ASN A 1 182 ? 12.634 20.132 6.706 1.00 37.12 182 ASN A O 1
ATOM 1481 N N . THR A 1 183 ? 13.197 22.298 6.611 1.00 36.09 183 THR A N 1
ATOM 1482 C CA . THR A 1 183 ? 14.638 22.036 6.584 1.00 36.09 183 THR A CA 1
ATOM 1483 C C . THR A 1 183 ? 15.075 21.685 8.009 1.00 36.09 183 THR A C 1
ATOM 1485 O O . THR A 1 183 ? 14.635 22.289 8.979 1.00 36.09 183 THR A O 1
ATOM 1488 N N . MET A 1 184 ? 15.955 20.692 8.137 1.00 39.22 184 MET A N 1
ATOM 1489 C CA . MET A 1 184 ? 16.592 20.237 9.383 1.00 39.22 184 MET A CA 1
ATOM 1490 C C . MET A 1 184 ? 15.872 19.142 10.193 1.00 39.22 184 MET A C 1
ATOM 1492 O O . MET A 1 184 ? 15.103 19.375 11.118 1.00 39.22 184 MET A O 1
ATOM 1496 N N . THR A 1 185 ? 16.286 17.896 9.958 1.00 33.34 185 THR A N 1
ATOM 1497 C CA . THR A 1 185 ? 17.039 17.138 10.979 1.00 33.34 185 THR A CA 1
ATOM 1498 C C . THR A 1 185 ? 17.656 15.899 10.337 1.00 33.34 185 THR A C 1
ATOM 1500 O O . THR A 1 185 ? 16.958 15.019 9.832 1.00 33.34 185 THR A O 1
ATOM 1503 N N . GLN A 1 186 ? 18.990 15.859 10.340 1.00 39.66 186 GLN A N 1
ATOM 1504 C CA . GLN A 1 186 ? 19.769 14.659 10.056 1.00 39.66 186 GLN A CA 1
ATO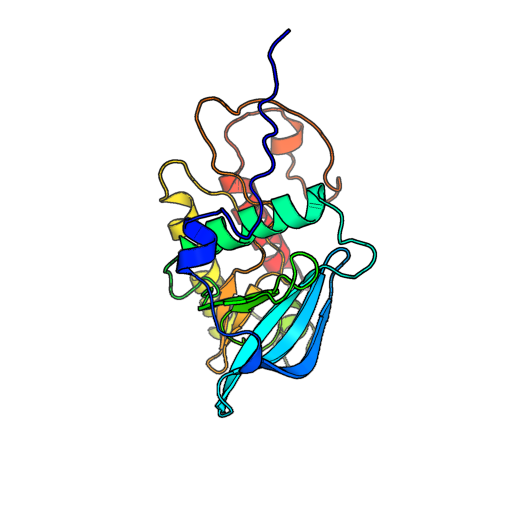M 1505 C C . GLN A 1 186 ? 19.362 13.541 11.021 1.00 39.66 186 GLN A C 1
ATOM 1507 O O . GLN A 1 186 ? 19.286 13.772 12.227 1.00 39.66 186 GLN A O 1
ATOM 1512 N N . GLY A 1 187 ? 19.154 12.324 10.515 1.00 33.84 187 GLY A N 1
ATOM 1513 C CA . GLY A 1 187 ? 19.048 11.160 11.389 1.00 33.84 187 GLY A CA 1
ATOM 1514 C C . GLY A 1 187 ? 18.282 9.972 10.821 1.00 33.84 187 GLY A C 1
ATOM 1515 O O . GLY A 1 187 ? 17.062 9.917 10.910 1.00 33.84 187 GLY A O 1
ATOM 1516 N N . VAL A 1 188 ? 19.061 8.966 10.414 1.00 38.12 188 VAL A N 1
ATOM 1517 C CA . VAL A 1 188 ? 18.745 7.525 10.416 1.00 38.12 188 VAL A CA 1
ATOM 1518 C C . VAL A 1 188 ? 17.919 6.991 9.231 1.00 38.12 188 VAL A C 1
ATOM 1520 O O . VAL A 1 188 ? 16.712 6.790 9.313 1.00 38.12 188 VAL A O 1
ATOM 1523 N N . GLY A 1 189 ? 18.628 6.633 8.153 1.00 32.28 189 GLY A N 1
ATOM 1524 C CA . GLY A 1 189 ? 18.160 5.752 7.077 1.00 32.28 189 GLY A CA 1
ATOM 1525 C C . GLY A 1 189 ? 19.343 5.177 6.282 1.00 32.28 189 GLY A C 1
ATOM 1526 O O . GLY A 1 189 ? 20.262 5.894 5.928 1.00 32.28 189 GLY A O 1
ATOM 1527 N N . THR A 1 190 ? 19.364 3.862 6.083 1.00 36.03 190 THR A N 1
ATOM 1528 C CA . THR A 1 190 ? 20.438 2.993 5.557 1.00 36.03 190 THR A CA 1
ATOM 1529 C C . THR A 1 190 ? 21.323 3.543 4.412 1.00 36.03 190 THR A C 1
ATOM 1531 O O . THR A 1 190 ? 20.939 3.586 3.245 1.00 36.03 190 THR A O 1
ATOM 1534 N N . SER A 1 191 ? 22.588 3.796 4.758 1.00 45.28 191 SER A N 1
ATOM 1535 C CA . SER A 1 191 ? 23.673 4.415 3.974 1.00 45.28 191 SER A CA 1
ATOM 1536 C C . SER A 1 191 ? 24.266 3.562 2.822 1.00 45.28 191 SER A C 1
ATOM 1538 O O . SER A 1 191 ? 25.464 3.296 2.780 1.00 45.28 191 SER A O 1
ATOM 1540 N N . ARG A 1 192 ? 23.454 3.078 1.867 1.00 31.22 192 ARG A N 1
ATOM 1541 C CA . ARG A 1 192 ? 23.972 2.439 0.621 1.00 31.22 192 ARG A CA 1
ATOM 1542 C C . ARG A 1 192 ? 23.232 2.810 -0.672 1.00 31.22 192 ARG A C 1
ATOM 1544 O O . ARG A 1 192 ? 23.521 2.223 -1.710 1.00 31.22 192 ARG A O 1
ATOM 1551 N N . TRP A 1 193 ? 22.309 3.767 -0.618 1.00 40.53 193 TRP A N 1
ATOM 1552 C CA . TRP A 1 193 ? 21.472 4.173 -1.760 1.00 40.53 193 TRP A CA 1
ATOM 1553 C C . TRP A 1 193 ? 21.504 5.685 -2.015 1.00 40.53 193 TRP A C 1
ATOM 1555 O O . TRP A 1 193 ? 20.663 6.210 -2.734 1.00 40.53 193 TRP A O 1
ATOM 1565 N N . GLU A 1 194 ? 22.472 6.384 -1.425 1.00 38.97 194 GLU A N 1
ATOM 1566 C CA . GLU A 1 194 ? 22.614 7.832 -1.557 1.00 38.97 194 GLU A CA 1
ATOM 1567 C C . GLU A 1 194 ? 23.527 8.173 -2.739 1.00 38.97 194 GLU A C 1
ATOM 1569 O O . GLU A 1 194 ? 24.631 7.640 -2.875 1.00 38.97 194 GLU A O 1
ATOM 1574 N N . ALA A 1 195 ? 23.033 9.048 -3.611 1.00 38.94 195 ALA A N 1
ATOM 1575 C CA . ALA A 1 195 ? 23.773 9.589 -4.740 1.00 38.94 195 ALA A CA 1
ATOM 1576 C C . ALA A 1 195 ? 24.854 10.588 -4.251 1.00 38.94 195 ALA A C 1
ATOM 1578 O O . ALA A 1 195 ? 24.696 11.195 -3.188 1.00 38.94 195 ALA A O 1
ATOM 1579 N N . PRO A 1 196 ? 25.977 10.759 -4.970 1.00 39.28 196 PRO A N 1
ATOM 1580 C CA . PRO A 1 196 ? 27.144 11.525 -4.508 1.00 39.28 196 PRO A CA 1
ATOM 1581 C C . PRO A 1 196 ? 26.864 13.002 -4.170 1.00 39.28 196 PRO A C 1
ATOM 1583 O O . PRO A 1 196 ? 27.582 13.598 -3.373 1.00 39.28 196 PRO A O 1
ATOM 1586 N N . GLU A 1 197 ? 25.808 13.591 -4.719 1.00 40.59 197 GLU A N 1
ATOM 1587 C CA . GLU A 1 197 ? 25.326 14.937 -4.408 1.00 40.59 197 GLU A CA 1
ATOM 1588 C C . GLU A 1 197 ? 24.640 15.044 -3.034 1.00 40.59 197 GLU A C 1
ATOM 1590 O O . GLU A 1 197 ? 24.673 16.108 -2.415 1.00 40.59 197 GLU A O 1
ATOM 1595 N N . VAL A 1 198 ? 24.096 13.940 -2.509 1.00 41.56 198 VAL A N 1
ATOM 1596 C CA . VAL A 1 198 ? 23.522 13.853 -1.153 1.00 41.56 198 VAL A CA 1
ATOM 1597 C C . VAL A 1 198 ? 24.633 13.934 -0.102 1.00 41.56 198 VAL A C 1
ATOM 1599 O O . VAL A 1 198 ? 24.470 14.576 0.934 1.00 41.56 198 VAL A O 1
ATOM 1602 N N . LEU A 1 199 ? 25.815 13.393 -0.417 1.00 40.25 199 LEU A N 1
ATOM 1603 C CA . LEU A 1 199 ? 27.025 13.526 0.402 1.00 40.25 199 LEU A CA 1
ATOM 1604 C C . LEU A 1 199 ? 27.615 14.951 0.375 1.00 40.25 199 LEU A C 1
ATOM 1606 O O . LEU A 1 199 ? 28.475 15.266 1.196 1.00 40.25 199 LEU A O 1
ATOM 1610 N N . ALA A 1 200 ? 27.160 15.813 -0.545 1.00 41.41 200 ALA A N 1
ATOM 1611 C CA . ALA A 1 200 ? 27.679 17.166 -0.758 1.00 41.41 200 ALA A CA 1
ATOM 1612 C C . ALA A 1 200 ? 26.832 18.286 -0.113 1.00 41.41 200 ALA A C 1
ATOM 1614 O O . ALA A 1 200 ? 27.179 19.459 -0.250 1.00 41.41 200 ALA A O 1
ATOM 1615 N N . GLY A 1 201 ? 25.752 17.948 0.605 1.00 39.00 201 GLY A N 1
ATOM 1616 C CA . GLY A 1 201 ? 25.056 18.879 1.503 1.00 39.00 201 GLY A CA 1
ATOM 1617 C C . GLY A 1 201 ? 24.285 20.021 0.828 1.00 39.00 201 GLY A C 1
ATOM 1618 O O . GLY A 1 201 ? 24.323 21.143 1.326 1.00 39.00 201 GLY A O 1
ATOM 1619 N N . LYS A 1 202 ? 23.584 19.769 -0.288 1.00 39.34 202 LYS A N 1
ATOM 1620 C CA . LYS A 1 202 ? 22.648 20.743 -0.884 1.00 39.34 202 LYS A CA 1
ATOM 1621 C C . LYS A 1 202 ? 21.195 20.358 -0.612 1.00 39.34 202 LYS A C 1
ATOM 1623 O O . LYS A 1 202 ? 20.770 19.249 -0.917 1.00 39.34 202 LYS A O 1
ATOM 1628 N N . GLU A 1 203 ? 20.449 21.300 -0.045 1.00 42.44 203 GLU A N 1
ATOM 1629 C CA . GLU A 1 203 ? 19.158 21.099 0.630 1.00 42.44 203 GLU A CA 1
ATOM 1630 C C . GLU A 1 203 ? 17.941 20.919 -0.312 1.00 42.44 203 GLU A C 1
ATOM 1632 O O . GLU A 1 203 ? 16.848 20.621 0.162 1.00 42.44 203 GLU A O 1
ATOM 1637 N N . ASP A 1 204 ? 18.129 20.969 -1.639 1.00 39.22 204 ASP A N 1
ATOM 1638 C CA . ASP A 1 204 ? 17.036 20.981 -2.636 1.00 39.22 204 ASP A CA 1
ATOM 1639 C C . ASP A 1 204 ? 16.772 19.635 -3.365 1.00 39.22 204 ASP A C 1
ATOM 1641 O O . ASP A 1 204 ? 16.001 19.570 -4.321 1.00 39.22 204 ASP A O 1
ATOM 1645 N N . TYR A 1 205 ? 17.407 18.528 -2.961 1.00 46.78 205 TYR A N 1
ATOM 1646 C CA . TYR A 1 205 ? 17.638 17.370 -3.855 1.00 46.78 205 TYR A CA 1
ATOM 1647 C C . TYR A 1 205 ? 16.768 16.112 -3.644 1.00 46.78 205 TYR A C 1
ATOM 1649 O O . TYR A 1 205 ? 17.129 15.018 -4.077 1.00 46.78 205 TYR A O 1
ATOM 1657 N N . ASN A 1 206 ? 15.587 16.223 -3.037 1.00 53.41 206 ASN A N 1
ATOM 1658 C CA . ASN A 1 206 ? 14.764 15.037 -2.753 1.00 53.41 206 ASN A CA 1
ATOM 1659 C C . ASN A 1 206 ? 14.046 14.444 -3.986 1.00 53.41 206 ASN A C 1
ATOM 1661 O O . ASN A 1 206 ? 13.881 13.230 -4.067 1.00 53.41 206 ASN A O 1
ATOM 1665 N N . GLN A 1 207 ? 13.676 15.263 -4.976 1.00 47.47 207 GLN A N 1
ATOM 1666 C CA . GLN A 1 207 ? 13.040 14.783 -6.217 1.00 47.47 207 GLN A CA 1
ATOM 1667 C C . GLN A 1 207 ? 14.030 14.018 -7.116 1.00 47.47 207 GLN A C 1
ATOM 1669 O O . GLN A 1 207 ? 13.668 13.054 -7.791 1.00 47.47 207 GLN A O 1
ATOM 1674 N N . ALA A 1 208 ? 15.308 14.412 -7.090 1.00 48.34 208 ALA A N 1
ATOM 1675 C CA . ALA A 1 208 ? 16.382 13.744 -7.820 1.00 48.34 208 ALA A CA 1
ATOM 1676 C C . ALA A 1 208 ? 16.711 12.356 -7.238 1.00 48.34 208 ALA A C 1
ATOM 1678 O O . ALA A 1 208 ? 17.081 11.455 -7.988 1.00 48.34 208 ALA A O 1
ATOM 1679 N N . ALA A 1 209 ? 16.514 12.153 -5.930 1.00 48.84 209 ALA A N 1
ATOM 1680 C CA . ALA A 1 209 ? 16.716 10.862 -5.272 1.00 48.84 209 ALA A CA 1
ATOM 1681 C C . ALA A 1 209 ? 15.692 9.799 -5.716 1.00 48.84 209 ALA A C 1
ATOM 1683 O O . ALA A 1 209 ? 16.066 8.639 -5.908 1.00 48.84 209 ALA A O 1
ATOM 1684 N N . ASP A 1 210 ? 14.432 10.184 -5.951 1.00 51.81 210 ASP A N 1
ATOM 1685 C CA . ASP A 1 210 ? 13.419 9.282 -6.520 1.00 51.81 210 ASP A CA 1
ATOM 1686 C C . ASP A 1 210 ? 13.761 8.933 -7.987 1.00 51.81 210 ASP A C 1
ATOM 1688 O O . ASP A 1 210 ? 13.705 7.765 -8.381 1.00 51.81 210 ASP A O 1
ATOM 1692 N N . ILE A 1 211 ? 14.256 9.897 -8.777 1.00 52.97 211 ILE A N 1
ATOM 1693 C CA . ILE A 1 211 ? 14.739 9.669 -10.156 1.00 52.97 211 ILE A CA 1
ATOM 1694 C C . ILE A 1 211 ? 15.991 8.767 -10.180 1.00 52.97 211 ILE A C 1
ATOM 1696 O O . ILE A 1 211 ? 16.116 7.884 -11.035 1.00 52.97 211 ILE A O 1
ATOM 1700 N N . PHE A 1 212 ? 16.912 8.933 -9.227 1.00 48.03 212 PHE A N 1
ATOM 1701 C CA . PHE A 1 212 ? 18.099 8.087 -9.080 1.00 48.03 212 PHE A CA 1
ATOM 1702 C C . PHE A 1 212 ? 17.728 6.664 -8.638 1.00 48.03 212 PHE A C 1
ATOM 1704 O O . PHE A 1 212 ? 18.205 5.693 -9.228 1.00 48.03 212 PHE A O 1
ATOM 1711 N N . SER A 1 213 ? 16.818 6.517 -7.672 1.00 50.72 213 SER A N 1
ATOM 1712 C CA . SER A 1 213 ? 16.311 5.217 -7.205 1.00 50.72 213 SER A CA 1
ATOM 1713 C C . SER A 1 213 ? 15.582 4.463 -8.319 1.00 50.72 213 SER A C 1
ATOM 1715 O O . SER A 1 213 ? 15.793 3.261 -8.507 1.00 50.72 213 SER A O 1
ATOM 1717 N N . PHE A 1 214 ? 14.821 5.182 -9.148 1.00 53.06 214 PHE A N 1
ATOM 1718 C CA . PHE A 1 214 ? 14.275 4.660 -10.396 1.00 53.06 214 PHE A CA 1
ATOM 1719 C C . PHE A 1 214 ? 15.385 4.196 -11.360 1.00 53.06 214 PHE A C 1
ATOM 1721 O O . PHE A 1 214 ? 15.319 3.092 -11.905 1.00 53.06 214 PHE A O 1
ATOM 1728 N N . GLY A 1 215 ? 16.463 4.974 -11.502 1.00 51.53 215 GLY A N 1
ATOM 1729 C CA . GLY A 1 215 ? 17.671 4.601 -12.246 1.00 51.53 215 GLY A CA 1
ATOM 1730 C C . GLY A 1 215 ? 18.380 3.338 -11.729 1.00 51.53 215 GLY A C 1
ATOM 1731 O O . GLY A 1 215 ? 18.976 2.599 -12.517 1.00 51.53 215 GLY A O 1
ATOM 1732 N N . VAL A 1 216 ? 18.278 3.018 -10.436 1.00 50.91 216 VAL A N 1
ATOM 1733 C CA . VAL A 1 216 ? 18.831 1.774 -9.878 1.00 50.91 216 VAL A CA 1
ATOM 1734 C C . VAL A 1 216 ? 17.875 0.590 -10.057 1.00 50.91 216 VAL A C 1
ATOM 1736 O O . VAL A 1 216 ? 18.332 -0.497 -10.416 1.00 50.91 216 VAL A O 1
ATOM 1739 N N . VAL A 1 217 ? 16.553 0.785 -9.954 1.00 51.66 217 VAL A N 1
ATOM 1740 C CA . VAL A 1 217 ? 15.555 -0.218 -10.392 1.00 51.66 217 VAL A CA 1
ATOM 1741 C C . VAL A 1 217 ? 15.752 -0.561 -11.877 1.00 51.66 217 VAL A C 1
ATOM 1743 O O . VAL A 1 217 ? 15.715 -1.733 -12.257 1.00 51.66 217 VAL A O 1
ATOM 1746 N N . ARG A 1 218 ? 16.087 0.442 -12.696 1.00 43.22 218 ARG A N 1
ATOM 1747 C CA . ARG A 1 218 ? 16.461 0.324 -14.115 1.00 43.22 218 ARG A CA 1
ATOM 1748 C C . ARG A 1 218 ? 17.741 -0.499 -14.346 1.00 43.22 218 ARG A C 1
ATOM 1750 O O . ARG A 1 218 ? 17.899 -1.097 -15.409 1.00 43.22 218 ARG A O 1
ATOM 1757 N N . SER A 1 219 ? 18.645 -0.547 -13.364 1.00 40.28 219 SER A N 1
ATOM 1758 C CA . SER A 1 219 ? 19.964 -1.195 -13.455 1.00 40.28 219 SER A CA 1
ATOM 1759 C C . SER A 1 219 ? 19.974 -2.662 -12.999 1.00 40.28 219 SER A C 1
ATOM 1761 O O . SER A 1 219 ? 20.897 -3.407 -13.327 1.00 40.28 219 SER A O 1
ATOM 1763 N N . ILE A 1 220 ? 18.928 -3.137 -12.307 1.00 43.62 220 ILE A N 1
ATOM 1764 C CA . ILE A 1 220 ? 18.914 -4.472 -11.677 1.00 43.62 220 ILE A CA 1
ATOM 1765 C C . ILE A 1 220 ? 19.037 -5.652 -12.665 1.00 43.62 220 ILE A C 1
ATOM 1767 O O . ILE A 1 220 ? 19.289 -6.772 -12.219 1.00 43.62 220 ILE A O 1
ATOM 1771 N N . ARG A 1 221 ? 18.974 -5.456 -13.996 1.00 39.34 221 ARG A N 1
ATOM 1772 C CA . ARG A 1 221 ? 19.411 -6.515 -14.930 1.00 39.34 221 ARG A CA 1
ATOM 1773 C C . ARG A 1 221 ? 19.751 -6.088 -16.364 1.00 39.34 221 ARG A C 1
ATOM 1775 O O . ARG A 1 221 ? 19.226 -6.654 -17.317 1.00 39.34 221 ARG A O 1
ATOM 1782 N N . SER A 1 222 ? 20.659 -5.127 -16.534 1.00 35.75 222 SER A N 1
ATOM 1783 C CA . SER A 1 222 ? 21.289 -4.836 -17.841 1.00 35.75 222 SER A CA 1
ATOM 1784 C C . SER A 1 222 ? 22.613 -5.589 -18.083 1.00 35.75 222 SER A C 1
ATOM 1786 O O . SER A 1 222 ? 23.385 -5.205 -18.960 1.00 35.75 222 SER A O 1
ATOM 1788 N N . ARG A 1 223 ? 22.875 -6.680 -17.347 1.00 34.97 223 ARG A N 1
ATOM 1789 C CA . ARG A 1 223 ? 23.966 -7.635 -17.613 1.00 34.97 223 ARG A CA 1
ATOM 1790 C C . ARG A 1 223 ? 23.463 -9.078 -17.558 1.00 34.97 223 ARG A C 1
ATOM 1792 O O . ARG A 1 223 ? 22.592 -9.384 -16.708 1.00 34.97 223 ARG A O 1
#

InterPro domains:
  IPR000719 Protein kinase domain [PF00069] (28-217)
  IPR000719 Protein kinase domain [PS50011] (27-223)
  IPR000719 Protein kinase domain [SM00220] (27-222)
  IPR008271 Serine/threonine-protein kinase, active site [PS00108] (149-161)
  IPR011009 Protein kinase-like domain superfamily [SSF56112] (11-217)
  IPR051681 Serine/Threonine Kinases and Pseudokinases [PTHR44329] (21-217)

Foldseek 3Di:
DDDPPPPLDACVRDPLQVVQEDEPVQKAFDAWDDDDPFWTWTFIDGNNHATWIKIAGDPVNLDSVSLSLVVVQLSVQCVDDDPQAWHWNGWYDPDSNGIITTTHDQPQAFQVCVQPPPPNDLDDDVLVVQQLVSLVRQLVVQCPDVQRKFQQDDARNQWGAHPVRRTHGHDSSVIDRDDPPPDDDDDDDDPDQDDVVNVVDDRPCRSVSNVSNSVVNVVPRPD

Organism: NCBI:txid4796